Protein AF-A0A2T4MZN4-F1 (afdb_monomer_lite)

Foldseek 3Di:
DVLVLQCVLLCVVPVCLVVDDLVVNLVSLQVSCVVCVVVQQVSQQVVLVVCCVVVVNPPDPVSSQQSSQLSNCSRSDLRQFAWAFPDPQDPVNVCVLVVCLVPVCQVVLVVCVVVVVPPVPSDRRQQRDFQWGKTWTADPNDIFIEIEGALLNVLLVLLVVLLVVLLCVVQPKDWDFDFDQPDDDDDPVPSPPDTDGDTDMDRPPCRVLSVVLVVVSVVLSVVSSSVQSVVLSPDDWAWEWDDDDDGYIYIYTSGSVNCPPQDNSNNVVSNVPGHHDDPVVSVVSSVVVNVVSSVVSVVSRD

pLDDT: mean 71.46, std 18.91, range [29.73, 97.5]

Sequence (302 aa):
MNSLKLTHFLLGHRPDFFSLDAESQNCARLTIASENRSALDSYIEKIVDKEILEKGLEDNQFVRAELYGYYLSLVAGLGEHRILLNDEVDMLTVMNELNLLESYDFREFLFKRDSGQQDANVTKPRPLGIQSVFFSYINKDNYRTAELTSLSHYICKKVRANAVKIINKAIPNKKETLFTHLAADLEADELSMRLARVTSINAGGKEAELSNAKSLTKKYFEQLKEALDDRLHEEAPVYYEIHGGENHTEFVFSNVKSIEGIRFSHLISDISGKKKGHRFVVDALIADETEQFKKFILSKIK

Radius of gyration: 25.18 Å; chains: 1; bounding box: 51×64×76 Å

Structure (mmCIF, N/CA/C/O backbone):
data_AF-A0A2T4MZN4-F1
#
_entry.id   AF-A0A2T4MZN4-F1
#
loop_
_atom_site.group_PDB
_atom_site.id
_atom_site.type_symbol
_atom_site.label_atom_id
_atom_site.label_alt_id
_atom_site.label_comp_id
_atom_site.label_asym_id
_atom_site.label_entity_id
_atom_site.label_seq_id
_atom_site.pdbx_PDB_ins_code
_atom_site.Cartn_x
_atom_site.Cartn_y
_atom_site.Cartn_z
_atom_site.occupancy
_atom_site.B_iso_or_equiv
_atom_site.auth_seq_id
_atom_site.auth_comp_id
_atom_site.auth_asym_id
_atom_site.auth_atom_id
_atom_site.pdbx_PDB_model_num
ATOM 1 N N . MET A 1 1 ? 14.845 18.091 -23.801 1.00 39.19 1 MET A N 1
ATOM 2 C CA . MET A 1 1 ? 16.036 18.484 -23.008 1.00 39.19 1 MET A CA 1
ATOM 3 C C . MET A 1 1 ? 16.485 17.417 -22.006 1.00 39.19 1 MET A C 1
ATOM 5 O O . MET A 1 1 ? 17.680 17.345 -21.760 1.00 39.19 1 MET A O 1
ATOM 9 N N . ASN A 1 2 ? 15.598 16.554 -21.487 1.00 43.78 2 ASN A N 1
ATOM 10 C CA . ASN A 1 2 ? 15.971 15.535 -20.490 1.00 43.78 2 ASN A CA 1
ATOM 11 C C . ASN A 1 2 ? 16.762 14.343 -21.065 1.00 43.78 2 ASN A C 1
ATOM 13 O O . ASN A 1 2 ? 17.633 13.827 -20.379 1.00 43.78 2 ASN A O 1
ATOM 17 N N . SER A 1 3 ? 16.556 13.966 -22.336 1.00 46.66 3 SER A N 1
ATOM 18 C CA . SER A 1 3 ? 17.232 12.813 -22.963 1.00 46.66 3 SER A CA 1
ATOM 19 C C . SER A 1 3 ? 18.755 12.960 -23.102 1.00 46.66 3 SER A C 1
ATOM 21 O O . SER A 1 3 ? 19.463 11.965 -22.997 1.00 46.66 3 SER A O 1
ATOM 23 N N . LEU A 1 4 ? 19.269 14.185 -23.280 1.00 51.09 4 LEU A N 1
ATOM 24 C CA . LEU A 1 4 ? 20.694 14.471 -23.524 1.00 51.09 4 LEU A CA 1
ATOM 25 C C . LEU A 1 4 ? 21.580 14.312 -22.278 1.00 51.09 4 LEU A C 1
ATOM 27 O O . LEU A 1 4 ? 22.765 14.004 -22.400 1.00 51.09 4 LEU A O 1
ATOM 31 N N . LYS A 1 5 ? 21.015 14.518 -21.079 1.00 58.44 5 LYS A N 1
ATOM 32 C CA . LYS A 1 5 ? 21.749 14.423 -19.805 1.00 58.44 5 LYS A CA 1
ATOM 33 C C . LYS A 1 5 ? 22.043 12.966 -19.404 1.00 58.44 5 LYS A C 1
ATOM 35 O O . LYS A 1 5 ? 22.845 12.752 -18.516 1.00 58.44 5 LYS A O 1
ATOM 40 N N . LEU A 1 6 ? 21.436 11.974 -20.061 1.00 60.31 6 LEU A N 1
ATOM 41 C CA . LEU A 1 6 ? 21.523 10.542 -19.714 1.00 60.31 6 LEU A CA 1
ATOM 42 C C . LEU A 1 6 ? 22.352 9.737 -20.715 1.00 60.31 6 LEU A C 1
ATOM 44 O O . LEU A 1 6 ? 22.955 8.719 -20.378 1.00 60.31 6 LEU A O 1
ATOM 48 N N . THR A 1 7 ? 22.398 10.224 -21.958 1.00 65.31 7 THR A N 1
ATOM 49 C CA . THR A 1 7 ? 23.146 9.637 -23.072 1.00 65.31 7 THR A CA 1
ATOM 50 C C . THR A 1 7 ? 24.625 9.471 -22.727 1.00 65.31 7 THR A C 1
ATOM 52 O O . THR A 1 7 ? 25.235 8.493 -23.134 1.00 65.31 7 THR A O 1
ATOM 55 N N . HIS A 1 8 ? 25.192 10.390 -21.939 1.00 71.88 8 HIS A N 1
ATOM 56 C CA . HIS A 1 8 ? 26.615 10.388 -21.597 1.00 71.88 8 HIS A CA 1
ATOM 57 C C . HIS A 1 8 ? 27.029 9.200 -20.728 1.00 71.88 8 HIS A C 1
ATOM 59 O O . HIS A 1 8 ? 28.035 8.561 -21.025 1.00 71.88 8 HIS A O 1
ATOM 65 N N . PHE A 1 9 ? 26.263 8.882 -19.681 1.00 78.31 9 PHE A N 1
ATOM 66 C CA . PHE A 1 9 ? 26.601 7.754 -18.813 1.00 78.31 9 PHE A CA 1
ATOM 67 C C . PHE A 1 9 ? 26.485 6.425 -19.565 1.00 78.31 9 PHE A C 1
ATOM 69 O O . PHE A 1 9 ? 27.386 5.592 -19.492 1.00 78.31 9 PHE A O 1
ATOM 76 N N . LEU A 1 10 ? 25.411 6.261 -20.345 1.00 75.06 10 LEU A N 1
ATOM 77 C CA . LEU A 1 10 ? 25.170 5.049 -21.127 1.00 75.06 10 LEU A CA 1
ATOM 78 C C . LEU A 1 10 ? 26.195 4.860 -22.247 1.00 75.06 10 LEU A C 1
ATOM 80 O O . LEU A 1 10 ? 26.761 3.779 -22.353 1.00 75.06 10 LEU A O 1
ATOM 84 N N . LEU A 1 11 ? 26.502 5.902 -23.025 1.00 79.25 11 LEU A N 1
ATOM 85 C CA . LEU A 1 11 ? 27.540 5.833 -24.062 1.00 79.25 11 LEU A CA 1
ATOM 86 C C . LEU A 1 11 ? 28.941 5.625 -23.481 1.00 79.25 11 LEU A C 1
ATOM 88 O O . LEU A 1 11 ? 29.765 4.979 -24.122 1.00 79.25 11 LEU A O 1
ATOM 92 N N . GLY A 1 12 ? 29.212 6.153 -22.283 1.00 81.81 12 GLY A N 1
ATOM 93 C CA . GLY A 1 12 ? 30.499 5.988 -21.607 1.00 81.81 12 GLY A CA 1
ATOM 94 C C . GLY A 1 12 ? 30.798 4.542 -21.203 1.00 81.81 12 GLY A C 1
ATOM 95 O O . GLY A 1 12 ? 31.961 4.155 -21.182 1.00 81.81 12 GLY A O 1
ATOM 96 N N . HIS A 1 13 ? 29.764 3.742 -20.929 1.00 81.12 13 HIS A N 1
ATOM 97 C CA . HIS A 1 13 ? 29.909 2.336 -20.527 1.00 81.12 13 HIS A CA 1
ATOM 98 C C . HIS A 1 13 ? 29.540 1.353 -21.647 1.00 81.12 13 HIS A C 1
ATOM 100 O O . HIS A 1 13 ? 30.018 0.221 -21.653 1.00 81.12 13 HIS A O 1
ATOM 106 N N . ARG A 1 14 ? 28.707 1.770 -22.609 1.00 81.81 14 ARG A N 1
ATOM 107 C CA . ARG A 1 14 ? 28.307 0.969 -23.769 1.00 81.81 14 ARG A CA 1
ATOM 108 C C . ARG A 1 14 ? 28.098 1.858 -25.006 1.00 81.81 14 ARG A C 1
ATOM 110 O O . ARG A 1 14 ? 27.001 2.363 -25.234 1.00 81.81 14 ARG A O 1
ATOM 117 N N . PRO A 1 15 ? 29.139 2.079 -25.824 1.00 85.25 15 PRO A N 1
ATOM 118 C CA . PRO A 1 15 ? 29.078 3.015 -26.953 1.00 85.25 15 PRO A CA 1
ATOM 119 C C . PRO A 1 15 ? 28.061 2.644 -28.045 1.00 85.25 15 PRO A C 1
ATOM 121 O O . PRO A 1 15 ? 27.521 3.522 -28.714 1.00 85.25 15 PRO A O 1
ATOM 124 N N . ASP A 1 16 ? 27.767 1.354 -28.212 1.00 83.75 16 ASP A N 1
ATOM 125 C CA . ASP A 1 16 ? 26.783 0.812 -29.157 1.00 83.75 16 ASP A CA 1
ATOM 126 C C . ASP A 1 16 ? 25.342 0.864 -28.624 1.00 83.75 16 ASP A C 1
ATOM 128 O O . ASP A 1 16 ? 24.416 0.464 -29.328 1.00 83.75 16 ASP A O 1
ATOM 132 N N . PHE A 1 17 ? 25.124 1.389 -27.413 1.00 80.25 17 PHE A N 1
ATOM 133 C CA . PHE A 1 17 ? 23.850 1.317 -26.699 1.00 80.25 17 PHE A CA 1
ATOM 134 C C . PHE A 1 17 ? 22.631 1.702 -27.552 1.00 80.25 17 PHE A C 1
ATOM 136 O O . PHE A 1 17 ? 21.656 0.961 -27.607 1.00 80.25 17 PHE A O 1
ATOM 143 N N . PHE A 1 18 ? 22.685 2.833 -28.260 1.00 80.50 18 PHE A N 1
ATOM 144 C CA . PHE A 1 18 ? 21.551 3.331 -29.053 1.00 80.50 18 PHE A CA 1
ATOM 145 C C . PHE A 1 18 ? 21.360 2.620 -30.400 1.00 80.50 18 PHE A C 1
ATOM 147 O O . PHE A 1 18 ? 20.387 2.898 -31.096 1.00 80.50 18 PHE A O 1
ATOM 154 N N . SER A 1 19 ? 22.272 1.719 -30.768 1.00 82.62 19 SER A N 1
ATOM 155 C CA . SER A 1 19 ? 22.150 0.860 -31.952 1.00 82.62 19 SER A CA 1
ATOM 156 C C . SER A 1 19 ? 21.512 -0.500 -31.647 1.00 82.62 19 SER A C 1
ATOM 158 O O . SER A 1 19 ? 21.115 -1.206 -32.570 1.00 82.62 19 SER A O 1
ATOM 160 N N . LEU A 1 20 ? 21.390 -0.852 -30.362 1.00 74.94 20 LEU A N 1
ATOM 161 C CA . LEU A 1 20 ? 20.720 -2.062 -29.897 1.00 74.94 20 LEU A CA 1
ATOM 162 C C . LEU A 1 20 ? 19.199 -1.955 -30.077 1.00 74.94 20 LEU A C 1
ATOM 164 O O . LEU 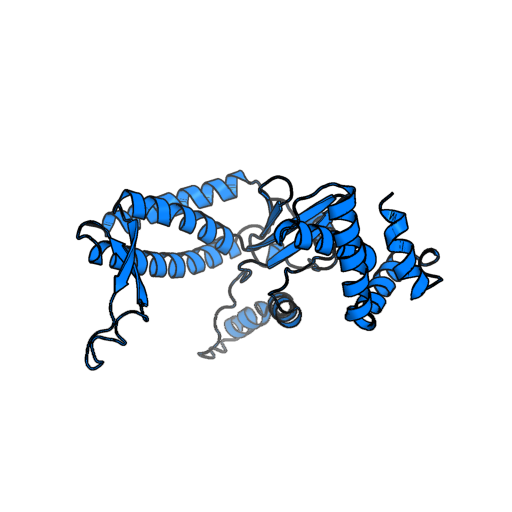A 1 20 ? 18.631 -0.862 -29.993 1.00 74.94 20 LEU A O 1
ATOM 168 N N . ASP A 1 21 ? 18.532 -3.097 -30.246 1.00 73.56 21 ASP A N 1
ATOM 169 C CA . ASP A 1 21 ? 17.075 -3.183 -30.132 1.00 73.56 21 ASP A CA 1
ATOM 170 C C . ASP A 1 21 ? 16.601 -2.864 -28.696 1.00 73.56 21 ASP A C 1
ATOM 172 O O . ASP A 1 21 ? 17.389 -2.820 -27.749 1.00 73.56 21 ASP A O 1
ATOM 176 N N . ALA A 1 22 ? 15.299 -2.630 -28.519 1.00 61.12 22 ALA A N 1
ATOM 177 C CA . ALA A 1 22 ? 14.741 -2.202 -27.236 1.00 61.12 22 ALA A CA 1
ATOM 178 C C . ALA A 1 22 ? 14.950 -3.219 -26.095 1.00 61.12 22 ALA A C 1
ATOM 180 O O . ALA A 1 22 ? 15.165 -2.816 -24.951 1.00 61.12 22 ALA A O 1
ATOM 181 N N . GLU A 1 23 ? 14.908 -4.521 -26.381 1.00 57.66 23 GLU A N 1
ATOM 182 C CA . GLU A 1 23 ? 15.110 -5.577 -25.384 1.00 57.66 23 GLU A CA 1
ATOM 183 C C . GLU A 1 23 ? 16.577 -5.618 -24.937 1.00 57.66 23 GLU A C 1
ATOM 185 O O . GLU A 1 23 ? 16.881 -5.558 -23.742 1.00 57.66 23 GLU A O 1
ATOM 190 N N . SER A 1 24 ? 17.493 -5.584 -25.902 1.00 63.59 24 SER A N 1
ATOM 191 C CA . SER A 1 24 ? 18.938 -5.526 -25.693 1.00 63.59 24 SER A CA 1
ATOM 192 C C . SER A 1 24 ? 19.378 -4.250 -24.966 1.00 63.59 24 SER A C 1
ATOM 194 O O . SER A 1 24 ? 20.240 -4.306 -24.085 1.00 63.59 24 SER A O 1
ATOM 196 N N . GLN A 1 25 ? 18.760 -3.103 -25.268 1.00 65.81 25 GLN A N 1
ATOM 197 C CA . GLN A 1 25 ? 18.954 -1.856 -24.521 1.00 65.81 25 GLN A CA 1
ATOM 198 C C . GLN A 1 25 ? 18.565 -2.019 -23.051 1.00 65.81 25 GLN A C 1
ATOM 200 O O . GLN A 1 25 ? 19.294 -1.582 -22.163 1.00 65.81 25 GLN A O 1
ATOM 205 N N . ASN A 1 26 ? 17.443 -2.672 -22.764 1.00 59.16 26 ASN A N 1
ATOM 206 C CA . ASN A 1 26 ? 16.993 -2.864 -21.388 1.00 59.16 26 ASN A CA 1
ATOM 207 C C . ASN A 1 26 ? 17.932 -3.779 -20.600 1.00 59.16 26 ASN A C 1
ATOM 209 O O . ASN A 1 26 ? 18.333 -3.427 -19.492 1.00 59.16 26 ASN A O 1
ATOM 213 N N . CYS A 1 27 ? 18.347 -4.902 -21.189 1.00 59.72 27 CYS A N 1
ATOM 214 C CA . CYS A 1 27 ? 19.343 -5.790 -20.591 1.00 59.72 27 CYS A CA 1
ATOM 215 C C . CYS A 1 27 ? 20.664 -5.057 -20.319 1.00 59.72 27 CYS A C 1
ATOM 217 O O . CYS A 1 27 ? 21.217 -5.152 -19.226 1.00 59.72 27 CYS A O 1
ATOM 219 N N . ALA A 1 28 ? 21.135 -4.261 -21.281 1.00 65.50 28 ALA A N 1
ATOM 220 C CA . ALA A 1 28 ? 22.361 -3.490 -21.145 1.00 65.50 28 ALA A CA 1
ATOM 221 C C . ALA A 1 28 ? 22.321 -2.487 -19.986 1.00 65.50 28 ALA A C 1
ATOM 223 O O . ALA A 1 28 ? 23.278 -2.407 -19.218 1.00 65.50 28 ALA A O 1
ATOM 224 N N . ARG A 1 29 ? 21.229 -1.726 -19.841 1.00 66.50 29 ARG A N 1
ATOM 225 C CA . ARG A 1 29 ? 21.116 -0.729 -18.767 1.00 66.50 29 ARG A CA 1
ATOM 226 C C . ARG A 1 29 ? 21.125 -1.373 -17.374 1.00 66.50 29 ARG A C 1
ATOM 228 O O . ARG A 1 29 ? 21.735 -0.811 -16.468 1.00 66.50 29 ARG A O 1
ATOM 235 N N . LEU A 1 30 ? 20.533 -2.563 -17.222 1.00 57.78 30 LEU A N 1
ATOM 236 C CA . LEU A 1 30 ? 20.539 -3.320 -15.963 1.00 57.78 30 LEU A CA 1
ATOM 237 C C . LEU A 1 30 ? 21.951 -3.735 -15.555 1.00 57.78 30 LEU A C 1
ATOM 239 O O . LEU A 1 30 ? 22.362 -3.473 -14.428 1.00 57.78 30 LEU A O 1
ATOM 243 N N . THR A 1 31 ? 22.695 -4.334 -16.485 1.00 62.53 31 THR A N 1
ATOM 244 C CA . THR A 1 31 ? 24.076 -4.767 -16.252 1.00 62.53 31 THR A CA 1
ATOM 24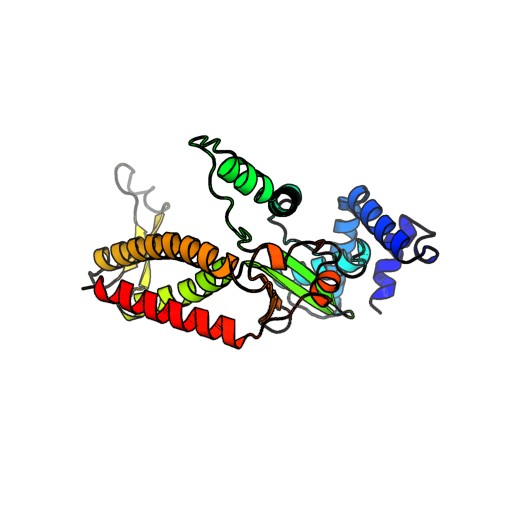5 C C . THR A 1 31 ? 24.978 -3.579 -15.923 1.00 62.53 31 THR A C 1
ATOM 247 O O . THR A 1 31 ? 25.695 -3.600 -14.924 1.00 62.53 31 THR A O 1
ATOM 250 N N . ILE A 1 32 ? 24.877 -2.492 -16.699 1.00 68.88 32 ILE A N 1
ATOM 251 C CA . ILE A 1 32 ? 25.658 -1.272 -16.466 1.00 68.88 32 ILE A CA 1
ATOM 252 C C . ILE A 1 32 ? 25.354 -0.695 -15.077 1.00 68.88 32 ILE A C 1
ATOM 254 O O . ILE A 1 32 ? 26.282 -0.336 -14.355 1.00 68.88 32 ILE A O 1
ATOM 258 N N . ALA A 1 33 ? 24.079 -0.624 -14.680 1.00 64.12 33 ALA A N 1
ATOM 259 C CA . ALA A 1 33 ? 23.684 -0.078 -13.385 1.00 64.12 33 ALA A CA 1
ATOM 260 C C . ALA A 1 33 ? 24.155 -0.932 -12.200 1.00 64.12 33 ALA A C 1
ATOM 262 O O . ALA A 1 33 ? 24.567 -0.369 -11.186 1.00 64.12 33 ALA A O 1
ATOM 263 N N . SER A 1 34 ? 24.116 -2.265 -12.312 1.00 60.22 34 SER A N 1
ATOM 264 C CA . SER A 1 34 ? 24.593 -3.156 -11.248 1.00 60.22 34 SER A CA 1
ATOM 265 C C . SER A 1 34 ? 26.112 -3.131 -11.107 1.00 60.22 34 SER A C 1
ATOM 267 O O . SER A 1 34 ? 26.623 -3.060 -9.993 1.00 60.22 34 SER A O 1
ATOM 269 N N . GLU A 1 35 ? 26.840 -3.157 -12.224 1.00 70.00 35 GLU A N 1
ATOM 270 C CA . GLU A 1 35 ? 28.307 -3.220 -12.220 1.00 70.00 35 GLU A CA 1
ATOM 271 C C . GLU A 1 35 ? 28.949 -1.876 -11.854 1.00 70.00 35 GLU A C 1
ATOM 273 O O . GLU A 1 35 ? 30.055 -1.843 -11.322 1.00 70.00 35 GLU A O 1
ATOM 278 N N . ASN A 1 36 ? 28.245 -0.764 -12.090 1.00 75.00 36 ASN A N 1
ATOM 279 C CA . ASN A 1 36 ? 28.779 0.590 -11.924 1.00 75.00 36 ASN A CA 1
ATOM 280 C C . ASN A 1 36 ? 27.984 1.415 -10.903 1.00 75.00 36 ASN A C 1
ATOM 282 O O . ASN A 1 36 ? 27.929 2.640 -11.013 1.00 75.00 36 ASN A O 1
ATOM 286 N N . ARG A 1 37 ? 27.364 0.764 -9.907 1.00 73.56 37 ARG A N 1
ATOM 287 C CA . ARG A 1 37 ? 26.405 1.400 -8.987 1.00 73.56 37 ARG A CA 1
ATOM 288 C C . ARG A 1 37 ? 26.932 2.681 -8.337 1.00 73.56 37 ARG A C 1
ATOM 290 O O . ARG A 1 37 ? 26.283 3.713 -8.423 1.00 73.56 37 ARG A O 1
ATOM 297 N N . SER A 1 38 ? 28.138 2.652 -7.772 1.00 75.31 38 SER A N 1
ATOM 298 C CA . SER A 1 38 ? 28.732 3.835 -7.130 1.00 75.31 38 SER A CA 1
ATOM 299 C C . SER A 1 38 ? 28.964 4.995 -8.112 1.00 75.31 38 SER A C 1
ATOM 301 O O . SER A 1 38 ? 28.693 6.150 -7.783 1.00 75.31 38 SER A O 1
ATOM 303 N N . ALA A 1 39 ? 29.414 4.697 -9.336 1.00 80.75 39 ALA A N 1
ATOM 304 C CA . ALA A 1 39 ? 29.623 5.709 -10.370 1.00 80.75 39 ALA A CA 1
ATOM 305 C C . ALA A 1 39 ? 28.294 6.283 -10.885 1.00 80.75 39 ALA A C 1
ATOM 307 O O . ALA A 1 39 ? 28.208 7.479 -11.164 1.00 80.75 39 ALA A O 1
ATOM 308 N N . LEU A 1 40 ? 27.264 5.439 -10.986 1.00 77.88 40 LEU A N 1
ATOM 309 C CA . LEU A 1 40 ? 25.906 5.829 -11.344 1.00 77.88 40 LEU A CA 1
ATOM 310 C C . LEU A 1 40 ? 25.290 6.751 -10.288 1.00 77.88 40 LEU A C 1
ATOM 312 O O . LEU A 1 40 ? 24.795 7.820 -10.637 1.00 77.88 40 LEU A O 1
ATOM 316 N N . ASP A 1 41 ? 25.378 6.375 -9.015 1.00 78.62 41 ASP A N 1
ATOM 317 C CA . ASP A 1 41 ? 24.824 7.143 -7.898 1.00 78.62 41 ASP A CA 1
ATOM 318 C C . ASP A 1 41 ? 25.476 8.538 -7.838 1.00 78.62 41 ASP A C 1
ATOM 320 O O . ASP A 1 41 ? 24.787 9.556 -7.902 1.00 78.62 41 ASP A O 1
ATOM 324 N N . SER A 1 42 ? 26.814 8.608 -7.900 1.00 84.06 42 SER A N 1
ATOM 325 C CA . SER A 1 42 ? 27.553 9.883 -7.979 1.00 84.06 42 SER A CA 1
ATOM 326 C C . SER A 1 42 ? 27.225 10.718 -9.224 1.00 84.06 42 SER A C 1
ATOM 328 O O . SER A 1 42 ? 27.328 11.947 -9.205 1.00 84.06 42 SER A O 1
ATOM 330 N N . TYR A 1 43 ? 26.893 10.076 -10.346 1.00 86.00 43 TYR A N 1
ATOM 331 C CA . TYR A 1 43 ? 26.490 10.777 -11.563 1.00 86.00 43 TYR A CA 1
ATOM 332 C C . TYR A 1 43 ? 25.100 11.398 -11.411 1.00 86.00 43 TYR A C 1
ATOM 334 O O . TYR A 1 43 ? 24.903 12.556 -11.783 1.00 86.00 43 TYR A O 1
ATOM 342 N N . ILE A 1 44 ? 24.158 10.652 -10.835 1.00 82.62 44 ILE A N 1
ATOM 343 C CA . ILE A 1 44 ? 22.788 11.105 -10.595 1.00 82.62 44 ILE A CA 1
ATOM 344 C C . ILE A 1 44 ? 22.765 12.241 -9.577 1.00 82.62 44 ILE A C 1
ATOM 346 O O . ILE A 1 44 ? 22.130 13.255 -9.849 1.00 82.62 44 ILE A O 1
ATOM 350 N N . GLU A 1 45 ? 23.492 12.128 -8.462 1.00 85.31 45 GLU A N 1
ATOM 351 C CA . GLU A 1 45 ? 23.568 13.187 -7.444 1.00 85.31 45 GLU A CA 1
ATOM 352 C C . GLU A 1 45 ? 23.983 14.533 -8.051 1.00 85.31 45 GLU A C 1
ATOM 354 O O . GLU A 1 45 ? 23.321 15.545 -7.833 1.00 85.31 45 GLU A O 1
ATOM 359 N N . LYS A 1 46 ? 24.995 14.538 -8.929 1.00 89.25 46 LYS A N 1
ATOM 360 C CA . LYS A 1 46 ? 25.425 15.754 -9.640 1.00 89.25 46 LYS A CA 1
ATOM 361 C C . LYS A 1 46 ? 24.332 16.348 -10.525 1.00 89.25 46 LYS A C 1
ATOM 363 O O . LYS A 1 46 ? 24.275 17.566 -10.702 1.00 89.25 46 LYS A O 1
ATOM 368 N N . ILE A 1 47 ? 23.499 15.507 -11.137 1.00 86.75 47 ILE A N 1
ATOM 369 C CA . ILE A 1 47 ? 22.376 15.972 -11.955 1.00 86.75 47 ILE A CA 1
ATOM 370 C C . ILE A 1 47 ? 21.268 16.536 -11.061 1.00 86.75 47 ILE A C 1
ATOM 372 O O . ILE A 1 47 ? 20.736 17.597 -11.387 1.00 86.75 47 ILE A O 1
ATOM 376 N N . VAL A 1 48 ? 20.956 15.867 -9.947 1.00 85.50 48 VAL A N 1
ATOM 377 C CA . VAL A 1 48 ? 19.967 16.315 -8.955 1.00 85.50 48 VAL A CA 1
ATOM 378 C C . VAL A 1 48 ? 20.356 17.681 -8.395 1.00 85.50 48 VAL A C 1
ATOM 380 O O . VAL A 1 48 ? 19.559 18.613 -8.482 1.00 85.50 48 VAL A O 1
ATOM 383 N N . ASP A 1 49 ? 21.595 17.836 -7.920 1.00 88.69 49 ASP A N 1
ATOM 384 C CA . ASP A 1 49 ? 22.119 19.103 -7.395 1.00 88.69 49 ASP A CA 1
ATOM 385 C C . ASP A 1 49 ? 21.983 20.230 -8.426 1.00 88.69 49 ASP A C 1
ATOM 387 O O . ASP A 1 49 ? 21.515 21.334 -8.130 1.00 88.69 49 ASP A O 1
ATOM 391 N N . LYS A 1 50 ? 22.353 19.935 -9.677 1.00 88.44 50 LYS A N 1
ATOM 392 C CA . LYS A 1 50 ? 22.254 20.888 -10.779 1.00 88.44 50 LYS A CA 1
ATOM 393 C C . LYS A 1 50 ? 20.806 21.270 -11.076 1.00 88.44 50 LYS A C 1
ATOM 395 O O . LYS A 1 50 ? 20.542 22.433 -11.356 1.00 88.44 50 LYS A O 1
ATOM 400 N N . GLU A 1 51 ? 19.872 20.327 -11.040 1.00 87.06 51 GLU A N 1
ATOM 401 C CA . GLU A 1 51 ? 18.471 20.612 -11.336 1.00 87.06 51 GLU A CA 1
ATOM 402 C C . GLU A 1 51 ? 17.775 21.394 -10.225 1.00 87.06 51 GLU A C 1
ATOM 404 O O . GLU A 1 51 ? 17.011 22.308 -10.534 1.00 87.06 51 GLU A O 1
ATOM 409 N N . ILE A 1 52 ? 18.073 21.094 -8.958 1.00 88.00 52 ILE A N 1
ATOM 410 C CA . ILE A 1 52 ? 17.595 21.883 -7.816 1.00 88.00 52 ILE A CA 1
ATOM 411 C C . ILE A 1 52 ? 18.029 23.343 -7.982 1.00 88.00 52 ILE A C 1
ATOM 413 O O . ILE A 1 52 ? 17.195 24.246 -7.889 1.00 88.00 52 ILE A O 1
ATOM 417 N N . LEU A 1 53 ? 19.302 23.567 -8.322 1.00 89.88 53 LEU A N 1
ATOM 418 C CA . LEU A 1 53 ? 19.851 24.901 -8.555 1.00 89.88 53 LEU A CA 1
ATOM 419 C C . LEU A 1 53 ? 19.228 25.591 -9.783 1.00 89.88 53 LEU A C 1
ATOM 421 O O . LEU A 1 53 ? 18.815 26.744 -9.695 1.00 89.88 53 LEU A O 1
ATOM 425 N N . GLU A 1 54 ? 19.144 24.900 -10.926 1.00 89.94 54 GLU A N 1
ATOM 426 C CA . GLU A 1 54 ? 18.622 25.452 -12.190 1.00 89.94 54 GLU A CA 1
ATOM 427 C C . GLU A 1 54 ? 17.134 25.821 -12.102 1.00 89.94 54 GLU A C 1
ATOM 429 O O . GLU A 1 54 ? 16.702 26.788 -12.730 1.00 89.94 54 GLU A O 1
ATOM 434 N N . LYS A 1 55 ? 16.344 25.050 -11.346 1.00 87.56 55 LYS A N 1
ATOM 435 C CA . LYS A 1 55 ? 14.893 25.242 -11.215 1.00 87.56 55 LYS A CA 1
ATOM 436 C C . LYS A 1 55 ? 14.480 26.008 -9.958 1.00 87.56 55 LYS A C 1
ATOM 438 O O . LYS A 1 55 ? 13.294 26.288 -9.806 1.00 87.56 55 LYS A O 1
ATOM 443 N N . GLY A 1 56 ? 15.424 26.342 -9.076 1.00 87.06 56 GLY A N 1
ATOM 444 C CA . GLY A 1 56 ? 15.131 26.996 -7.799 1.00 87.06 56 GLY A CA 1
ATOM 445 C C . GLY A 1 56 ? 14.208 26.161 -6.908 1.00 87.06 56 GLY A C 1
ATOM 446 O O . GLY A 1 56 ? 13.308 26.711 -6.276 1.00 87.06 56 GLY A O 1
ATOM 447 N N . LEU A 1 57 ? 14.381 24.836 -6.913 1.00 85.62 57 LEU A N 1
ATOM 448 C CA . LEU A 1 57 ? 13.589 23.930 -6.079 1.00 85.62 57 LEU A CA 1
ATOM 449 C C . LEU A 1 57 ? 14.066 23.990 -4.625 1.00 85.62 57 LEU A C 1
ATOM 451 O O . LEU A 1 57 ? 15.214 24.328 -4.343 1.00 85.62 57 LEU A O 1
ATOM 455 N N . GLU A 1 58 ? 13.183 23.637 -3.694 1.00 83.56 58 GLU A N 1
ATOM 456 C CA . GLU A 1 58 ? 13.555 23.502 -2.288 1.00 83.56 58 GLU A CA 1
ATOM 457 C C . GLU A 1 58 ? 14.487 22.295 -2.112 1.00 83.56 58 GLU A C 1
ATOM 459 O O . GLU A 1 58 ? 14.111 21.163 -2.423 1.00 83.56 58 GLU A O 1
ATOM 464 N N . ASP A 1 59 ? 15.705 22.534 -1.615 1.00 86.75 59 ASP A N 1
ATOM 465 C CA . ASP A 1 59 ? 16.678 21.471 -1.354 1.00 86.75 59 ASP A CA 1
ATOM 466 C C . ASP A 1 59 ? 16.318 20.721 -0.066 1.00 86.75 59 ASP A C 1
ATOM 468 O O . ASP A 1 59 ? 16.817 21.007 1.025 1.00 86.75 59 ASP A O 1
ATOM 472 N N . ASN A 1 60 ? 15.383 19.781 -0.191 1.00 77.00 60 ASN A N 1
ATOM 473 C CA . ASN A 1 60 ? 14.960 18.906 0.890 1.00 77.00 60 ASN A CA 1
ATOM 474 C C . ASN A 1 60 ? 15.035 17.428 0.476 1.00 77.00 60 ASN A C 1
ATOM 476 O O . ASN A 1 60 ? 15.103 17.077 -0.705 1.00 77.00 60 ASN A O 1
ATOM 480 N N . GLN A 1 61 ? 15.002 16.544 1.475 1.00 60.97 61 GLN A N 1
ATOM 481 C CA . GLN A 1 61 ? 15.150 15.100 1.280 1.00 60.97 61 GLN A CA 1
ATOM 482 C C . GLN A 1 61 ? 14.091 14.506 0.333 1.00 60.97 61 GLN A C 1
ATOM 484 O O . GLN A 1 61 ? 14.402 13.581 -0.413 1.00 60.97 61 GLN A O 1
ATOM 489 N N . PHE A 1 62 ? 12.865 15.037 0.326 1.00 60.47 62 PHE A N 1
ATOM 490 C CA . PHE A 1 62 ? 11.787 14.538 -0.532 1.00 60.47 62 PHE A CA 1
ATOM 491 C C . PHE A 1 62 ? 12.017 14.906 -1.999 1.00 60.47 62 PHE A C 1
ATOM 493 O O . PHE A 1 62 ? 11.962 14.031 -2.860 1.00 60.47 62 PHE A O 1
ATOM 500 N N . VAL A 1 63 ? 12.336 16.174 -2.274 1.00 67.06 63 VAL A N 1
ATOM 501 C CA . VAL A 1 63 ? 12.633 16.667 -3.630 1.00 67.06 63 VAL A CA 1
ATOM 502 C C . VAL A 1 63 ? 13.856 15.953 -4.201 1.00 67.06 63 VAL A C 1
ATOM 504 O O . VAL A 1 63 ? 13.834 15.497 -5.344 1.00 67.06 63 VAL A O 1
ATOM 507 N N . ARG A 1 64 ? 14.907 15.787 -3.390 1.00 74.12 64 ARG A N 1
ATOM 508 C CA . ARG A 1 64 ? 16.099 15.025 -3.778 1.00 74.12 64 ARG A CA 1
ATOM 509 C C . ARG A 1 64 ? 15.767 13.580 -4.125 1.00 74.12 64 ARG A C 1
ATOM 511 O O . ARG A 1 64 ? 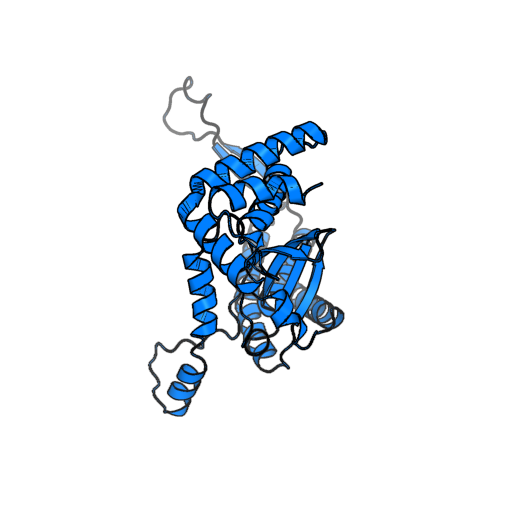16.190 13.121 -5.179 1.00 74.12 64 ARG A O 1
ATOM 518 N N . ALA A 1 65 ? 15.009 12.880 -3.281 1.00 61.75 65 ALA A N 1
ATOM 519 C CA . ALA A 1 65 ? 14.634 11.487 -3.523 1.00 61.75 65 ALA A CA 1
ATOM 520 C C . ALA A 1 65 ? 13.784 11.328 -4.797 1.00 61.75 65 ALA A C 1
ATOM 522 O O . ALA A 1 65 ? 13.989 10.386 -5.561 1.00 61.75 65 ALA A O 1
ATOM 523 N N . GLU A 1 66 ? 12.871 12.264 -5.067 1.00 65.94 66 GLU A N 1
ATOM 524 C CA . GLU A 1 66 ? 12.051 12.259 -6.283 1.00 65.94 66 GLU A CA 1
ATOM 525 C C . GLU A 1 66 ? 12.900 12.444 -7.549 1.00 65.94 66 GLU A C 1
ATOM 527 O O . GLU A 1 66 ? 12.806 11.645 -8.484 1.00 65.94 66 GLU A O 1
ATOM 532 N N . LEU A 1 67 ? 13.778 13.452 -7.565 1.00 71.50 67 LEU A N 1
ATOM 533 C CA . LEU A 1 67 ? 14.681 13.697 -8.692 1.00 71.50 67 LEU A CA 1
ATOM 534 C C . LEU A 1 67 ? 15.684 12.553 -8.873 1.00 71.50 67 LEU A C 1
ATOM 536 O O . LEU A 1 67 ? 15.946 12.133 -10.000 1.00 71.50 67 LEU A O 1
ATOM 540 N N . TYR A 1 68 ? 16.215 12.019 -7.773 1.00 74.31 68 TYR A N 1
ATOM 541 C CA . TYR A 1 68 ? 17.119 10.877 -7.790 1.00 74.31 68 TYR A CA 1
ATOM 542 C C . TYR A 1 68 ? 16.444 9.652 -8.407 1.00 74.31 68 TYR A C 1
ATOM 544 O O . TYR A 1 68 ? 16.971 9.070 -9.355 1.00 74.31 68 TYR A O 1
ATOM 552 N N . GLY A 1 69 ? 15.242 9.307 -7.933 1.00 67.00 69 GLY A N 1
ATOM 553 C CA . GLY A 1 69 ? 14.439 8.218 -8.481 1.00 67.00 69 GLY A CA 1
ATOM 554 C C . GLY A 1 69 ? 14.147 8.413 -9.969 1.00 67.00 69 GLY A C 1
ATOM 555 O O . GLY A 1 69 ? 14.310 7.481 -10.759 1.00 67.00 69 GLY A O 1
ATOM 556 N N . TYR A 1 70 ? 13.807 9.637 -10.381 1.00 69.25 70 TYR A N 1
ATOM 557 C CA . TYR A 1 70 ? 13.603 9.987 -11.785 1.00 69.25 70 TYR A CA 1
ATOM 558 C C . TYR A 1 70 ? 14.865 9.783 -12.644 1.00 69.25 70 TYR A C 1
ATOM 560 O O . TYR A 1 70 ? 14.813 9.102 -13.666 1.00 69.25 70 TYR A O 1
ATOM 568 N N . TYR A 1 71 ? 16.035 10.280 -12.252 1.00 73.75 71 TYR A N 1
ATOM 569 C CA . TYR A 1 71 ? 17.242 10.085 -13.065 1.00 73.75 71 TYR A CA 1
ATOM 570 C C . TYR A 1 71 ? 17.773 8.659 -13.038 1.00 73.75 71 TYR A C 1
ATOM 572 O O . TYR A 1 71 ? 18.182 8.144 -14.083 1.00 73.75 71 TYR A O 1
ATOM 580 N N . LEU A 1 72 ? 17.703 7.995 -11.884 1.00 72.88 72 LEU A N 1
ATOM 581 C CA . LEU A 1 72 ? 18.043 6.583 -11.760 1.00 72.88 72 LEU A CA 1
ATOM 582 C C . LEU A 1 72 ? 17.209 5.742 -12.723 1.00 72.88 72 LEU A C 1
ATOM 584 O O . LEU A 1 72 ? 17.756 4.908 -13.448 1.00 72.88 72 LEU A O 1
ATOM 588 N N . SER A 1 73 ? 15.904 6.017 -12.788 1.00 61.72 73 SER A N 1
ATOM 589 C CA . SER A 1 73 ? 15.003 5.314 -13.694 1.00 61.72 73 SER A CA 1
ATOM 590 C C . SER A 1 73 ? 15.374 5.459 -15.173 1.00 61.72 73 SER A C 1
ATOM 592 O O . SER A 1 73 ? 15.258 4.521 -15.968 1.00 61.72 73 SER A O 1
ATOM 594 N N . LEU A 1 74 ? 15.890 6.618 -15.555 1.00 65.62 74 LEU A N 1
ATOM 595 C CA . LEU A 1 74 ? 16.247 6.893 -16.937 1.00 65.62 74 LEU A CA 1
ATOM 596 C C . LEU A 1 74 ? 17.582 6.252 -17.361 1.00 65.62 74 LEU A C 1
ATOM 598 O O . LEU A 1 74 ? 17.731 5.896 -18.531 1.00 65.62 74 LEU A O 1
ATOM 602 N N . VAL A 1 75 ? 18.544 6.087 -16.441 1.00 65.19 75 VAL A N 1
ATOM 603 C CA . VAL A 1 75 ? 19.862 5.492 -16.745 1.00 65.19 75 VAL A CA 1
ATOM 604 C C . VAL A 1 75 ? 19.858 3.978 -16.602 1.00 65.19 75 VAL A C 1
ATOM 606 O O . VAL A 1 75 ? 20.279 3.278 -17.516 1.00 65.19 75 VAL A O 1
ATOM 609 N N . ALA A 1 76 ? 19.359 3.455 -15.484 1.00 60.12 76 ALA A N 1
ATOM 610 C CA . ALA A 1 76 ? 19.345 2.015 -15.232 1.00 60.12 76 ALA A CA 1
ATOM 611 C C . ALA A 1 76 ? 18.351 1.265 -16.127 1.00 60.12 76 ALA A C 1
ATOM 613 O O . ALA A 1 76 ? 18.316 0.037 -16.128 1.00 60.12 76 ALA A O 1
ATOM 614 N N . GLY A 1 77 ? 17.589 1.997 -16.943 1.00 48.38 77 GLY A N 1
ATOM 615 C CA . GLY A 1 77 ? 16.704 1.400 -17.913 1.00 48.38 77 GLY A CA 1
ATOM 616 C C . GLY A 1 77 ? 15.513 0.803 -17.256 1.00 48.38 77 GLY A C 1
ATOM 617 O O . GLY A 1 77 ? 15.408 -0.413 -17.122 1.00 48.38 77 GLY A O 1
ATOM 618 N N . LEU A 1 78 ? 14.556 1.662 -16.951 1.00 48.84 78 LEU A N 1
ATOM 619 C CA . LEU A 1 78 ? 13.192 1.195 -16.849 1.00 48.84 78 LEU A CA 1
ATOM 620 C C . LEU A 1 78 ? 12.675 0.914 -18.265 1.00 48.84 78 LEU A C 1
ATOM 622 O O . LEU A 1 78 ? 11.919 1.689 -18.838 1.00 48.84 78 LEU A O 1
ATOM 626 N N . GLY A 1 79 ? 13.145 -0.180 -18.863 1.00 35.12 79 GLY A N 1
ATOM 627 C CA . GLY A 1 79 ? 12.476 -0.781 -20.006 1.00 35.12 79 GLY A CA 1
ATOM 628 C C . GLY A 1 79 ? 11.027 -1.034 -19.657 1.00 35.12 79 GLY A C 1
ATOM 629 O O . GLY A 1 79 ? 10.797 -1.601 -18.597 1.00 35.12 79 GLY A O 1
ATOM 630 N N . GLU A 1 80 ? 10.113 -0.569 -20.507 1.00 35.00 80 GLU A N 1
ATOM 631 C CA . GLU A 1 80 ? 8.667 -0.420 -20.302 1.00 35.00 80 GLU A CA 1
ATOM 632 C C . GLU A 1 80 ? 8.199 -0.236 -18.848 1.00 35.00 80 GLU A C 1
ATOM 634 O O . GLU A 1 80 ? 7.723 0.850 -18.557 1.00 35.00 80 GLU A O 1
ATOM 639 N N . HIS A 1 81 ? 8.330 -1.174 -17.904 1.00 42.47 81 HIS A N 1
ATOM 640 C CA . HIS A 1 81 ? 7.765 -1.035 -16.559 1.00 42.47 81 HIS A CA 1
ATOM 641 C C . HIS A 1 81 ? 8.535 -1.752 -15.435 1.00 42.47 81 HIS A C 1
ATOM 643 O O . HIS A 1 81 ? 7.987 -2.644 -14.788 1.00 42.47 81 HIS A O 1
ATOM 649 N N . ARG A 1 82 ? 9.772 -1.333 -15.133 1.00 41.53 82 ARG A N 1
ATOM 650 C CA . ARG A 1 82 ? 10.445 -1.723 -13.877 1.00 41.53 82 ARG A CA 1
ATOM 651 C C . ARG A 1 82 ? 10.196 -0.714 -12.763 1.00 41.53 82 ARG A C 1
ATOM 653 O O . ARG A 1 82 ? 10.031 0.477 -12.983 1.00 41.53 82 ARG A O 1
ATOM 660 N N . ILE A 1 83 ? 10.154 -1.258 -11.565 1.00 40.22 83 ILE A N 1
ATOM 661 C CA . ILE A 1 83 ? 9.708 -0.649 -10.329 1.00 40.22 83 ILE A CA 1
ATOM 662 C C . ILE A 1 83 ? 10.936 -0.329 -9.477 1.00 40.22 83 ILE A C 1
ATOM 664 O O . ILE A 1 83 ? 11.738 -1.223 -9.216 1.00 40.22 83 ILE A O 1
ATOM 668 N N . LEU A 1 84 ? 11.059 0.910 -8.999 1.00 36.25 84 LEU A N 1
ATOM 669 C CA . LEU A 1 84 ? 12.048 1.287 -7.986 1.00 36.25 84 LEU A CA 1
ATOM 670 C C . LEU A 1 84 ? 11.457 1.121 -6.593 1.00 36.25 84 LEU A C 1
ATOM 672 O O . LEU A 1 84 ? 10.643 1.943 -6.205 1.00 36.25 84 LEU A O 1
ATOM 676 N N . LEU A 1 85 ? 11.854 0.092 -5.851 1.00 35.25 85 LEU A N 1
ATOM 677 C CA . LEU A 1 85 ? 11.494 -0.050 -4.440 1.00 35.25 85 LEU A CA 1
ATOM 678 C C . LEU A 1 85 ? 12.232 1.023 -3.630 1.00 35.25 85 LEU A C 1
ATOM 680 O O . LEU A 1 85 ? 13.445 1.146 -3.772 1.00 35.25 85 LEU A O 1
ATOM 684 N N . ASN A 1 86 ? 11.516 1.819 -2.831 1.00 33.59 86 ASN A N 1
ATOM 685 C CA . ASN A 1 86 ? 12.148 2.842 -1.988 1.00 33.59 86 ASN A CA 1
ATOM 686 C C . ASN A 1 86 ? 13.144 2.214 -0.987 1.00 33.59 86 ASN A C 1
ATOM 688 O O . ASN A 1 86 ? 12.922 1.102 -0.503 1.00 33.59 86 ASN A O 1
ATOM 692 N N . ASP A 1 87 ? 14.191 2.984 -0.671 1.00 29.73 87 ASP A N 1
ATOM 693 C CA . ASP A 1 87 ? 15.489 2.658 -0.038 1.00 29.73 87 ASP A CA 1
ATOM 694 C C . ASP A 1 87 ? 15.506 1.987 1.362 1.00 29.73 87 ASP A C 1
ATOM 696 O O . ASP A 1 87 ? 16.501 2.065 2.076 1.00 29.73 87 ASP A O 1
ATOM 700 N N . GLU A 1 88 ? 14.467 1.264 1.774 1.00 31.61 88 GLU A N 1
ATOM 701 C CA . GLU A 1 88 ? 14.510 0.433 2.994 1.00 31.61 88 GLU A CA 1
ATOM 702 C C . GLU A 1 88 ? 14.095 -1.023 2.774 1.00 31.61 88 GLU A C 1
ATOM 704 O O . GLU A 1 88 ? 14.215 -1.837 3.691 1.00 31.61 88 GLU A O 1
ATOM 709 N N . VAL A 1 89 ? 13.635 -1.387 1.573 1.00 35.31 89 VAL A N 1
ATOM 710 C CA . VAL A 1 89 ? 13.268 -2.776 1.287 1.00 35.31 89 VAL A CA 1
ATOM 711 C C . VAL A 1 89 ? 14.348 -3.409 0.427 1.00 35.31 89 VAL A C 1
ATOM 713 O O . VAL A 1 89 ? 14.423 -3.192 -0.780 1.00 35.31 89 VAL A O 1
ATOM 716 N N . ASP A 1 90 ? 15.209 -4.178 1.090 1.00 36.94 90 ASP A N 1
ATOM 717 C CA . ASP A 1 90 ? 16.227 -5.014 0.466 1.00 36.94 90 ASP A CA 1
ATOM 718 C C . ASP A 1 90 ? 15.630 -5.773 -0.735 1.00 36.94 90 ASP A C 1
ATOM 720 O O . ASP A 1 90 ? 14.605 -6.450 -0.614 1.00 36.94 90 ASP A O 1
ATOM 724 N N . MET A 1 91 ? 16.266 -5.650 -1.905 1.00 36.94 91 MET A N 1
ATOM 725 C CA . MET A 1 91 ? 15.830 -6.330 -3.126 1.00 36.94 91 MET A CA 1
ATOM 726 C C . MET A 1 91 ? 15.742 -7.843 -2.921 1.00 36.94 91 MET A C 1
ATOM 728 O O . MET A 1 91 ? 14.856 -8.462 -3.499 1.00 36.94 91 MET A O 1
ATOM 732 N N . LEU A 1 92 ? 16.592 -8.434 -2.074 1.00 32.75 92 LEU A N 1
ATOM 733 C CA . LEU A 1 92 ? 16.495 -9.844 -1.691 1.00 32.75 92 LEU A CA 1
ATOM 734 C C . LEU A 1 92 ? 15.233 -10.124 -0.876 1.00 32.75 92 LEU A C 1
ATOM 736 O O . LEU A 1 92 ? 14.604 -11.152 -1.081 1.00 32.75 92 LEU A O 1
ATOM 740 N N . THR A 1 93 ? 14.817 -9.211 -0.002 1.00 36.41 93 THR A N 1
ATOM 741 C CA . THR A 1 93 ? 13.574 -9.327 0.771 1.00 36.41 93 THR A CA 1
ATOM 742 C C . THR A 1 93 ? 12.347 -9.186 -0.123 1.00 36.41 93 THR A C 1
ATOM 744 O O . THR A 1 93 ? 11.462 -10.028 -0.039 1.00 36.41 93 THR A O 1
ATOM 747 N N . VAL A 1 94 ? 12.305 -8.217 -1.046 1.00 40.94 94 VAL A N 1
ATOM 748 C CA . VAL A 1 94 ? 11.181 -8.109 -1.995 1.00 40.94 94 VAL A CA 1
ATOM 749 C C . VAL A 1 94 ? 11.176 -9.256 -2.987 1.00 40.94 94 VAL A C 1
ATOM 751 O O . VAL A 1 94 ? 10.127 -9.837 -3.230 1.00 40.94 94 VAL A O 1
ATOM 754 N N . MET A 1 95 ? 12.329 -9.644 -3.529 1.00 36.81 95 MET A N 1
ATOM 755 C CA . MET A 1 95 ? 12.414 -10.838 -4.360 1.00 36.81 95 MET A CA 1
ATOM 756 C C . MET A 1 95 ? 12.061 -12.091 -3.572 1.00 36.81 95 MET A C 1
ATOM 758 O O . MET A 1 95 ? 11.469 -12.965 -4.165 1.00 36.81 95 MET A O 1
ATOM 762 N N . ASN A 1 96 ? 12.338 -12.198 -2.272 1.00 34.16 96 ASN A N 1
ATOM 763 C CA . ASN A 1 96 ? 11.888 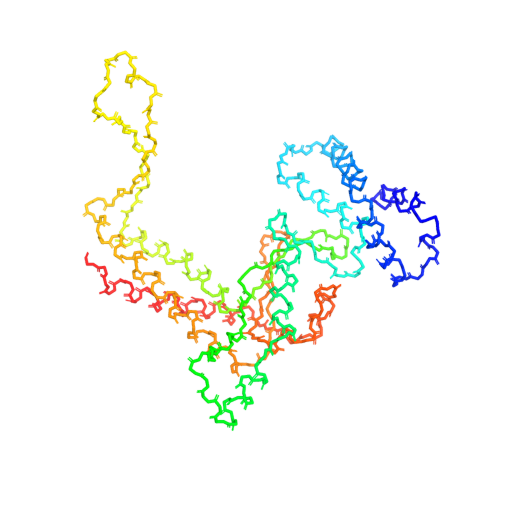-13.327 -1.456 1.00 34.16 96 ASN A CA 1
ATOM 764 C C . ASN A 1 96 ? 10.382 -13.262 -1.176 1.00 34.16 96 ASN A C 1
ATOM 766 O O . ASN A 1 96 ? 9.715 -14.276 -1.312 1.00 34.16 96 ASN A O 1
ATOM 770 N N . GLU A 1 97 ? 9.812 -12.101 -0.851 1.00 38.88 97 GLU A N 1
ATOM 771 C CA . GLU A 1 97 ? 8.364 -11.916 -0.667 1.00 38.88 97 GLU A CA 1
ATOM 772 C C . GLU A 1 97 ? 7.575 -12.138 -1.966 1.00 38.88 97 GLU A C 1
ATOM 774 O O . GLU A 1 97 ? 6.466 -12.667 -1.927 1.00 38.88 97 GLU A O 1
ATOM 779 N N . LEU A 1 98 ? 8.154 -11.789 -3.118 1.00 41.72 98 LEU A N 1
ATOM 780 C CA . LEU A 1 98 ? 7.588 -12.018 -4.448 1.00 41.72 98 LEU A CA 1
ATOM 781 C C . LEU A 1 98 ? 7.902 -13.425 -4.984 1.00 41.72 98 LEU A C 1
ATOM 783 O O . LEU A 1 98 ? 7.036 -14.043 -5.591 1.00 41.72 98 LEU A O 1
ATOM 787 N N . ASN A 1 99 ? 9.075 -13.993 -4.702 1.00 32.56 99 ASN A N 1
ATOM 788 C CA . ASN A 1 99 ? 9.376 -15.404 -4.961 1.00 32.56 99 ASN A CA 1
ATOM 789 C C . ASN A 1 99 ? 8.489 -16.287 -4.094 1.00 32.56 99 ASN A C 1
ATOM 791 O O . ASN A 1 99 ? 8.141 -17.361 -4.544 1.00 32.56 99 ASN A O 1
ATOM 795 N N . LEU A 1 100 ? 8.060 -15.860 -2.902 1.00 35.47 100 LEU A N 1
ATOM 796 C CA . LEU A 1 100 ? 7.009 -16.521 -2.115 1.00 35.47 100 LEU A CA 1
ATOM 797 C C . LEU A 1 100 ? 5.629 -16.465 -2.807 1.00 35.47 100 LEU A C 1
ATOM 799 O O . LEU A 1 100 ? 4.761 -17.277 -2.492 1.00 35.47 100 LEU A O 1
ATOM 803 N N . LEU A 1 101 ? 5.418 -15.548 -3.764 1.00 37.41 101 LEU A N 1
ATOM 804 C CA . LEU A 1 101 ? 4.243 -15.528 -4.649 1.00 37.41 101 LEU A CA 1
ATOM 805 C C . LEU A 1 101 ? 4.433 -16.415 -5.893 1.00 37.41 101 LEU A C 1
ATOM 807 O O . LEU A 1 101 ? 3.470 -17.044 -6.320 1.00 37.41 101 LEU A O 1
ATOM 811 N N . GLU A 1 102 ? 5.639 -16.505 -6.472 1.00 34.06 102 GLU A N 1
ATOM 812 C CA . GLU A 1 102 ? 5.937 -17.449 -7.574 1.00 34.06 102 GLU A CA 1
ATOM 813 C C . GLU A 1 102 ? 6.059 -18.906 -7.087 1.00 34.06 102 GLU A C 1
ATOM 815 O O . GLU A 1 102 ? 5.630 -19.833 -7.769 1.00 34.06 102 GLU A O 1
ATOM 820 N N . SER A 1 103 ? 6.561 -19.103 -5.868 1.00 33.91 103 SER A N 1
ATOM 821 C CA . SER A 1 103 ? 6.565 -20.361 -5.110 1.00 33.91 103 SER A CA 1
ATOM 822 C C . SER A 1 103 ? 5.310 -20.518 -4.251 1.00 33.91 103 SER A C 1
ATOM 824 O O . SER A 1 103 ? 5.326 -21.259 -3.271 1.00 33.91 103 SER A O 1
ATOM 826 N N . TYR A 1 104 ? 4.213 -19.824 -4.596 1.00 40.03 104 TYR A N 1
ATOM 827 C CA . TYR A 1 104 ? 2.952 -19.934 -3.873 1.00 40.03 104 TYR A CA 1
ATOM 828 C C . TYR A 1 104 ? 2.449 -21.373 -3.911 1.00 40.03 104 TYR A C 1
ATOM 830 O O . TYR A 1 104 ? 1.817 -21.845 -4.861 1.00 40.03 104 TYR A O 1
ATOM 838 N N . ASP A 1 105 ? 2.714 -22.059 -2.811 1.00 47.78 105 ASP A N 1
ATOM 839 C CA . ASP A 1 105 ? 2.573 -23.494 -2.694 1.00 47.78 105 ASP A CA 1
ATOM 840 C C . ASP A 1 105 ? 1.149 -23.896 -2.307 1.00 47.78 105 ASP A C 1
ATOM 842 O O . ASP A 1 105 ? 0.884 -24.789 -1.507 1.00 47.78 105 ASP A O 1
ATOM 846 N N . PHE A 1 106 ? 0.171 -23.186 -2.863 1.00 45.00 106 PHE A N 1
ATOM 847 C CA . PHE A 1 106 ? -1.237 -23.513 -2.690 1.00 45.00 106 PHE A CA 1
ATOM 848 C C . PHE A 1 106 ? -1.591 -24.816 -3.385 1.00 45.00 106 PHE A C 1
ATOM 850 O O . PHE A 1 106 ? -2.463 -25.534 -2.911 1.00 45.00 106 PHE A O 1
ATOM 857 N N . ARG A 1 107 ? -0.878 -25.166 -4.462 1.00 46.47 107 ARG A N 1
ATOM 858 C CA . ARG A 1 107 ? -1.010 -26.485 -5.085 1.00 46.47 107 ARG A CA 1
ATOM 859 C C . ARG A 1 107 ? -0.470 -27.586 -4.179 1.00 46.47 107 ARG A C 1
ATOM 861 O O . ARG A 1 107 ? -1.152 -28.593 -4.052 1.00 46.47 107 ARG A O 1
ATOM 868 N N . GLU A 1 108 ? 0.666 -27.402 -3.507 1.00 46.59 108 GLU A N 1
ATOM 869 C CA . GLU A 1 108 ? 1.173 -28.381 -2.533 1.00 46.59 108 GLU A CA 1
ATOM 870 C C . GLU A 1 108 ? 0.340 -28.403 -1.249 1.00 46.59 108 GLU A C 1
ATOM 872 O O . GLU A 1 108 ? 0.090 -29.478 -0.721 1.00 46.59 108 GLU A O 1
ATOM 877 N N . PHE A 1 109 ? -0.181 -27.265 -0.776 1.00 46.41 109 PHE A N 1
ATOM 878 C CA . PHE A 1 109 ? -1.154 -27.221 0.320 1.00 46.41 109 PHE A CA 1
ATOM 879 C C . PHE A 1 109 ? -2.427 -28.003 -0.027 1.00 46.41 109 PHE A C 1
ATOM 881 O O . PHE A 1 109 ? -2.852 -28.854 0.754 1.00 46.41 109 PHE A O 1
ATOM 888 N N . LEU A 1 110 ? -3.025 -27.749 -1.198 1.00 49.50 110 LEU A N 1
ATOM 889 C CA . LEU A 1 110 ? -4.185 -28.499 -1.684 1.00 49.50 110 LEU A CA 1
ATOM 890 C C . LEU A 1 110 ? -3.838 -29.981 -1.872 1.00 49.50 110 LEU A C 1
ATOM 892 O O . LEU A 1 110 ? -4.601 -30.829 -1.434 1.00 49.50 110 LEU A O 1
ATOM 896 N N . PHE A 1 111 ? -2.668 -30.304 -2.426 1.00 53.72 111 PHE A N 1
ATOM 897 C CA . PHE A 1 111 ? -2.195 -31.678 -2.604 1.00 53.72 111 PHE A CA 1
ATOM 898 C C . PHE A 1 111 ? -1.981 -32.410 -1.272 1.00 53.72 111 PHE A C 1
ATOM 900 O O . PHE A 1 111 ? -2.428 -33.543 -1.125 1.00 53.72 111 PHE A O 1
ATOM 907 N N . LYS A 1 112 ? -1.356 -31.784 -0.268 1.00 50.03 112 LYS A N 1
ATOM 908 C CA . LYS A 1 112 ? -1.148 -32.353 1.077 1.00 50.03 112 LYS A CA 1
ATOM 909 C C . LYS A 1 112 ? -2.466 -32.516 1.837 1.00 50.03 112 LYS A C 1
ATOM 911 O O . LYS A 1 112 ? -2.679 -33.537 2.488 1.00 50.03 112 LYS A O 1
ATOM 916 N N . ARG A 1 113 ? -3.386 -31.553 1.692 1.00 47.69 113 ARG A N 1
ATOM 917 C CA . ARG A 1 113 ? -4.753 -31.630 2.228 1.00 47.69 113 ARG A CA 1
ATOM 918 C C . ARG A 1 113 ? -5.543 -32.773 1.585 1.00 47.69 113 ARG A C 1
ATOM 920 O O . ARG A 1 113 ? -6.142 -33.569 2.301 1.00 47.69 113 ARG A O 1
ATOM 927 N N . ASP A 1 114 ? -5.530 -32.861 0.257 1.00 56.28 114 ASP A N 1
ATOM 928 C CA . ASP A 1 114 ? -6.307 -33.839 -0.514 1.00 56.28 114 ASP A CA 1
ATOM 929 C C . ASP A 1 114 ? -5.686 -35.252 -0.455 1.00 56.28 114 ASP A C 1
ATOM 931 O O . ASP A 1 114 ? -6.397 -36.244 -0.595 1.00 56.28 114 ASP A O 1
ATOM 935 N N . SER A 1 115 ? -4.381 -35.367 -0.173 1.00 56.81 115 SER A N 1
ATOM 936 C CA . SER A 1 115 ? -3.679 -36.642 0.075 1.00 56.81 115 SER A CA 1
ATOM 937 C C . SER A 1 115 ? -3.757 -37.135 1.526 1.00 56.81 115 SER A C 1
ATOM 939 O O . SER A 1 115 ? -3.213 -38.193 1.841 1.00 56.81 115 SER A O 1
ATOM 941 N N . GLY A 1 116 ? -4.433 -36.404 2.420 1.00 50.25 116 GLY A N 1
ATOM 942 C CA . GLY A 1 116 ? -4.608 -36.803 3.820 1.00 50.25 116 GLY A CA 1
ATOM 943 C C . GLY A 1 116 ? -3.331 -36.736 4.667 1.00 50.25 116 GLY A C 1
ATOM 944 O O . GLY A 1 116 ? -3.327 -37.225 5.797 1.00 50.25 116 GLY A O 1
ATOM 945 N N . GLN A 1 117 ? -2.259 -36.118 4.161 1.00 52.47 117 GLN A N 1
ATOM 946 C CA . GLN A 1 117 ? -1.037 -35.859 4.920 1.00 52.47 117 GLN A CA 1
ATOM 947 C C . GLN A 1 117 ? -1.267 -34.664 5.856 1.00 52.47 117 GLN A C 1
ATOM 949 O O . GLN A 1 117 ? -0.900 -33.527 5.566 1.00 52.47 117 GLN A O 1
ATOM 954 N N . GLN A 1 118 ? -1.929 -34.916 6.988 1.00 48.59 118 GLN A N 1
ATOM 955 C CA . GLN A 1 118 ? -2.044 -33.950 8.082 1.00 48.59 118 GLN A CA 1
ATOM 956 C C . GLN A 1 118 ? -0.719 -33.856 8.845 1.00 48.59 118 GLN A C 1
ATOM 958 O O . GLN A 1 118 ? -0.589 -34.363 9.958 1.00 48.59 118 GLN A O 1
ATOM 963 N N . ASP A 1 119 ? 0.273 -33.187 8.264 1.00 47.56 119 ASP A N 1
ATOM 964 C CA . ASP A 1 119 ? 1.355 -32.641 9.078 1.00 47.56 119 ASP A CA 1
ATOM 965 C C . ASP A 1 119 ? 0.786 -31.491 9.921 1.00 47.56 119 ASP A C 1
ATOM 967 O O . ASP A 1 119 ? 0.223 -30.527 9.396 1.00 47.56 119 ASP A O 1
ATOM 971 N N . ALA A 1 120 ? 0.951 -31.573 11.243 1.00 46.25 120 ALA A N 1
ATOM 972 C CA . ALA A 1 120 ? 0.440 -30.594 12.211 1.00 46.25 120 ALA A CA 1
ATOM 973 C C . ALA A 1 120 ? 0.996 -29.163 12.022 1.00 46.25 120 ALA A C 1
ATOM 975 O O . ALA A 1 120 ? 0.520 -28.229 12.661 1.00 46.25 120 ALA A O 1
ATOM 976 N N . ASN A 1 121 ? 1.976 -28.985 11.129 1.00 47.66 121 ASN A N 1
ATOM 977 C CA . ASN A 1 121 ? 2.641 -27.715 10.836 1.00 47.66 121 ASN A CA 1
ATOM 978 C C . ASN A 1 121 ? 2.299 -27.127 9.456 1.00 47.66 121 ASN A C 1
ATOM 980 O O . ASN A 1 121 ? 2.890 -26.117 9.065 1.00 47.66 121 ASN A O 1
ATOM 984 N N . VAL A 1 122 ? 1.355 -27.706 8.704 1.00 43.09 122 VAL A N 1
ATOM 985 C CA . VAL A 1 122 ? 0.941 -27.132 7.413 1.00 43.09 122 VAL A CA 1
ATOM 986 C C . VAL A 1 122 ? 0.029 -25.930 7.664 1.00 43.09 122 VAL A C 1
ATOM 988 O O . VAL A 1 122 ? -1.193 -26.033 7.761 1.00 43.09 122 VAL A O 1
ATOM 991 N N . THR A 1 123 ? 0.644 -24.757 7.794 1.00 44.75 123 THR A N 1
ATOM 992 C CA . THR A 1 123 ? -0.076 -23.485 7.903 1.00 44.75 123 THR A CA 1
ATOM 993 C C . THR A 1 123 ? -0.734 -23.181 6.558 1.00 44.75 123 THR A C 1
ATOM 995 O O . THR A 1 123 ? -0.051 -23.187 5.534 1.00 44.75 123 THR A O 1
ATOM 998 N N . LYS A 1 124 ? -2.049 -22.910 6.545 1.00 45.06 124 LYS A N 1
ATOM 999 C CA . LYS A 1 124 ? -2.776 -22.489 5.334 1.00 45.06 124 LYS A CA 1
ATOM 1000 C C . LYS A 1 124 ? -2.021 -21.311 4.697 1.00 45.06 124 LYS A C 1
ATOM 1002 O O . LYS A 1 124 ? -1.876 -20.280 5.363 1.00 45.06 124 LYS A O 1
ATOM 1007 N N . PRO A 1 125 ? -1.520 -21.429 3.453 1.00 45.97 125 PRO A N 1
ATOM 1008 C CA . PRO A 1 125 ? -0.823 -20.325 2.817 1.00 45.97 125 PRO A CA 1
ATOM 1009 C C . PRO A 1 125 ? -1.809 -19.168 2.663 1.00 45.97 125 PRO A C 1
ATOM 1011 O O . PRO A 1 125 ? -2.897 -19.329 2.101 1.00 45.97 125 PRO A O 1
ATOM 1014 N N . ARG A 1 126 ? -1.456 -18.003 3.220 1.00 53.47 126 ARG A N 1
ATOM 1015 C CA . ARG A 1 126 ? -2.340 -16.834 3.213 1.00 53.47 126 ARG A CA 1
ATOM 1016 C C . ARG A 1 126 ? -2.650 -16.436 1.762 1.00 53.47 126 ARG A C 1
ATOM 1018 O O . ARG A 1 126 ? -1.716 -16.288 0.975 1.00 53.47 126 ARG A O 1
ATOM 1025 N N . PRO A 1 127 ? -3.928 -16.265 1.393 1.00 54.38 127 PRO A N 1
ATOM 1026 C CA . PRO A 1 127 ? -4.379 -16.196 0.003 1.00 54.38 127 PRO A CA 1
ATOM 1027 C C . PRO A 1 127 ? -3.988 -14.940 -0.784 1.00 54.38 127 PRO A C 1
ATOM 1029 O O . PRO A 1 127 ? -4.318 -14.884 -1.967 1.00 54.38 127 PRO A O 1
ATOM 1032 N N . LEU A 1 128 ? -3.305 -13.968 -0.163 1.00 61.25 128 LEU A N 1
ATOM 1033 C CA . LEU A 1 128 ? -2.420 -12.970 -0.781 1.00 61.25 128 LEU A CA 1
ATOM 1034 C C . LEU A 1 128 ? -1.760 -12.138 0.340 1.00 61.25 128 LEU A C 1
ATOM 1036 O O . LEU A 1 128 ? -2.409 -11.313 0.977 1.00 61.25 128 LEU A O 1
ATOM 1040 N N . GLY A 1 129 ? -0.470 -12.354 0.612 1.00 62.12 129 GLY A N 1
ATOM 1041 C CA . GLY A 1 129 ? 0.226 -11.774 1.773 1.00 62.12 129 GLY A CA 1
ATOM 1042 C C . GLY A 1 129 ? 0.794 -10.360 1.603 1.00 62.12 129 GLY A C 1
ATOM 1043 O O . GLY A 1 129 ? 1.461 -9.881 2.521 1.00 62.12 129 GLY A O 1
ATOM 1044 N N . ILE A 1 130 ? 0.557 -9.701 0.464 1.00 66.00 130 ILE A N 1
ATOM 1045 C CA . ILE A 1 130 ? 1.213 -8.434 0.106 1.00 66.00 130 ILE A CA 1
ATOM 1046 C C . ILE A 1 130 ? 0.699 -7.309 1.002 1.00 66.00 130 ILE A C 1
ATOM 1048 O O . ILE A 1 130 ? -0.443 -6.871 0.869 1.00 66.00 130 ILE A O 1
ATOM 1052 N N . GLN A 1 131 ? 1.543 -6.840 1.920 1.00 70.62 131 GLN A N 1
ATOM 1053 C CA . GLN A 1 131 ? 1.179 -5.753 2.826 1.00 70.62 131 GLN A CA 1
ATOM 1054 C C . GLN A 1 131 ? 1.237 -4.413 2.095 1.00 70.62 131 GLN A C 1
ATOM 1056 O O . GLN A 1 131 ? 0.194 -3.868 1.751 1.00 70.62 131 GLN A O 1
ATOM 1061 N N . SER A 1 132 ? 2.438 -3.939 1.778 1.00 68.69 132 SER A N 1
ATOM 1062 C CA . SER A 1 132 ? 2.660 -2.729 0.989 1.00 68.69 132 SER A CA 1
ATOM 1063 C C . SER A 1 132 ? 4.036 -2.816 0.347 1.00 68.69 132 SER A C 1
ATOM 1065 O O . SER A 1 132 ? 5.039 -2.833 1.053 1.00 68.69 132 SER A O 1
ATOM 1067 N N . VAL A 1 133 ? 4.087 -2.851 -0.980 1.00 66.31 133 VAL A N 1
ATOM 1068 C CA . VAL A 1 133 ? 5.337 -2.785 -1.743 1.00 66.31 133 VAL A CA 1
ATOM 1069 C C . VAL A 1 133 ? 5.341 -1.457 -2.481 1.00 66.31 133 VAL A C 1
ATOM 1071 O O . VAL A 1 133 ? 4.607 -1.280 -3.452 1.00 66.31 133 VAL A O 1
ATOM 1074 N N . PHE A 1 134 ? 6.113 -0.499 -1.979 1.00 65.50 134 PHE A N 1
ATOM 1075 C CA . PHE A 1 134 ? 6.198 0.837 -2.561 1.00 65.50 134 PHE A CA 1
ATOM 1076 C C . PHE A 1 134 ? 7.139 0.862 -3.735 1.00 65.50 134 PHE A C 1
ATOM 1078 O O . PHE A 1 134 ? 8.200 0.248 -3.678 1.00 65.50 134 PHE A O 1
ATOM 1085 N N . PHE A 1 135 ? 6.775 1.629 -4.755 1.00 62.47 135 PHE A N 1
ATOM 1086 C CA . PHE A 1 135 ? 7.639 1.795 -5.888 1.00 62.47 135 PHE A CA 1
ATOM 1087 C C . PHE A 1 135 ? 7.518 3.064 -6.701 1.00 62.47 135 PHE A C 1
ATOM 1089 O O . PHE A 1 135 ? 6.501 3.737 -6.641 1.00 62.47 135 PHE A O 1
ATOM 1096 N N . SER A 1 136 ? 8.506 3.317 -7.554 1.00 65.56 136 SER A N 1
ATOM 1097 C CA . SER A 1 136 ? 8.426 4.327 -8.605 1.00 65.56 136 SER A CA 1
ATOM 1098 C C . SER A 1 136 ? 8.508 3.731 -10.005 1.00 65.56 136 SER A C 1
ATOM 1100 O O . SER A 1 136 ? 9.187 2.730 -10.229 1.00 65.56 136 SER A O 1
ATOM 1102 N N . TYR A 1 137 ? 7.804 4.348 -10.950 1.00 63.78 137 TYR A N 1
ATOM 1103 C CA . TYR A 1 137 ? 7.768 3.958 -12.357 1.00 63.78 137 TYR A CA 1
ATOM 1104 C C . TYR A 1 137 ? 7.606 5.189 -13.258 1.00 63.78 137 TYR A C 1
ATOM 1106 O O . TYR A 1 137 ? 7.084 6.221 -12.834 1.00 63.78 137 TYR A O 1
ATOM 1114 N N . ILE A 1 138 ? 8.033 5.077 -14.519 1.00 60.62 138 ILE A N 1
ATOM 1115 C CA . ILE A 1 138 ? 7.762 6.083 -15.553 1.00 60.62 138 ILE A CA 1
ATOM 1116 C C . ILE A 1 138 ? 6.571 5.612 -16.391 1.00 60.62 138 ILE A C 1
ATOM 1118 O O . ILE A 1 138 ? 6.538 4.475 -16.859 1.00 60.62 138 ILE A O 1
ATOM 1122 N N . ASN A 1 139 ? 5.601 6.497 -16.615 1.00 64.94 139 ASN A N 1
ATOM 1123 C CA . ASN A 1 139 ? 4.505 6.275 -17.557 1.00 64.94 139 ASN A CA 1
ATOM 1124 C C . ASN A 1 139 ? 4.385 7.474 -18.499 1.00 64.94 139 ASN A C 1
ATOM 1126 O O . ASN A 1 139 ? 4.063 8.574 -18.048 1.00 64.94 139 ASN A O 1
ATOM 1130 N N . LYS A 1 140 ? 4.634 7.259 -19.800 1.00 62.16 140 LYS A N 1
ATOM 1131 C CA . LYS A 1 140 ? 4.625 8.315 -20.833 1.00 62.16 140 LYS A CA 1
ATOM 1132 C C . LYS A 1 140 ? 5.422 9.553 -20.390 1.00 62.16 140 LYS A C 1
ATOM 1134 O O . LYS A 1 140 ? 4.872 10.647 -20.317 1.00 62.16 140 LYS A O 1
ATOM 1139 N N . ASP A 1 141 ? 6.681 9.340 -20.009 1.00 56.91 141 ASP A N 1
ATOM 1140 C CA . ASP A 1 141 ? 7.623 10.364 -19.525 1.00 56.91 141 ASP A CA 1
ATOM 1141 C C . ASP A 1 141 ? 7.273 11.053 -18.191 1.00 56.91 141 ASP A C 1
ATOM 1143 O O . ASP A 1 141 ? 8.017 11.924 -17.743 1.00 56.91 141 ASP A O 1
ATOM 1147 N N . ASN A 1 142 ? 6.202 10.639 -17.503 1.00 65.94 142 ASN A N 1
ATOM 1148 C CA . ASN A 1 142 ? 5.879 11.136 -16.165 1.00 65.94 142 ASN A CA 1
ATOM 1149 C C . ASN A 1 142 ? 6.367 10.163 -15.093 1.00 65.94 142 ASN A C 1
ATOM 1151 O O . ASN A 1 142 ? 5.984 8.989 -15.093 1.00 65.94 142 ASN A O 1
ATOM 1155 N N . TYR A 1 143 ? 7.177 10.668 -14.163 1.00 68.81 143 TYR A N 1
ATOM 1156 C CA . TYR A 1 143 ? 7.527 9.953 -12.942 1.00 68.81 143 TYR A CA 1
ATOM 1157 C C . TYR A 1 143 ? 6.294 9.803 -12.058 1.00 68.81 143 TYR A C 1
ATOM 1159 O O . TYR A 1 143 ? 5.561 10.765 -11.817 1.00 68.81 143 TYR A O 1
ATOM 1167 N N . ARG A 1 144 ? 6.054 8.589 -11.574 1.00 72.06 144 ARG A N 1
ATOM 1168 C CA . ARG A 1 144 ? 4.970 8.290 -10.645 1.00 72.06 144 ARG A CA 1
ATOM 1169 C C . ARG A 1 144 ? 5.487 7.371 -9.557 1.00 72.06 144 ARG A C 1
ATOM 1171 O O . ARG A 1 144 ? 6.317 6.501 -9.803 1.00 72.06 144 ARG A O 1
ATOM 1178 N N . THR A 1 145 ? 4.937 7.535 -8.366 1.00 73.75 145 THR A N 1
ATOM 1179 C CA . THR A 1 145 ? 5.060 6.557 -7.289 1.00 73.75 145 THR A CA 1
ATOM 1180 C C . THR A 1 145 ? 3.828 5.659 -7.270 1.00 73.75 145 THR A C 1
ATOM 1182 O O . THR A 1 145 ? 2.768 5.987 -7.812 1.00 73.75 145 THR A O 1
ATOM 1185 N N . ALA A 1 146 ? 3.954 4.501 -6.653 1.00 75.75 146 ALA A N 1
ATOM 1186 C CA . ALA A 1 146 ? 2.904 3.525 -6.537 1.00 75.75 146 ALA A CA 1
ATOM 1187 C C . ALA A 1 146 ? 3.116 2.596 -5.345 1.00 75.75 146 ALA A C 1
ATOM 1189 O O . ALA A 1 146 ? 4.164 2.585 -4.707 1.00 75.75 146 ALA A O 1
ATOM 1190 N N . GLU A 1 147 ? 2.076 1.843 -5.025 1.00 80.94 147 GLU A N 1
ATOM 1191 C CA . GLU A 1 147 ? 2.072 0.841 -3.966 1.00 80.94 147 GLU A CA 1
ATOM 1192 C C . GLU A 1 147 ? 1.354 -0.404 -4.487 1.00 80.94 147 GLU A C 1
ATOM 1194 O O . GLU A 1 147 ? 0.237 -0.290 -4.988 1.00 80.94 147 GLU A O 1
ATOM 1199 N N . LEU A 1 148 ? 1.970 -1.584 -4.379 1.00 78.94 148 LEU A N 1
ATOM 1200 C CA . LEU A 1 148 ? 1.264 -2.857 -4.528 1.00 78.94 148 LEU A CA 1
ATOM 1201 C C . LEU A 1 148 ? 0.790 -3.339 -3.165 1.00 78.94 148 LEU A C 1
ATOM 1203 O O . LEU A 1 148 ? 1.555 -3.360 -2.200 1.00 78.94 148 LEU A O 1
ATOM 1207 N N . THR A 1 149 ? -0.458 -3.780 -3.091 1.00 83.38 149 THR A N 1
ATOM 1208 C CA . THR A 1 149 ? -1.045 -4.268 -1.841 1.00 83.38 149 THR A CA 1
ATOM 1209 C C . THR A 1 149 ? -2.172 -5.257 -2.116 1.00 83.38 149 THR A C 1
ATOM 1211 O O . THR A 1 149 ? -2.826 -5.206 -3.163 1.00 83.38 149 THR A O 1
ATOM 1214 N N . SER A 1 150 ? -2.409 -6.187 -1.191 1.00 85.56 150 SER A N 1
ATOM 1215 C CA . SER A 1 150 ? -3.601 -7.030 -1.240 1.00 85.56 150 SER A CA 1
ATOM 1216 C C . SER A 1 150 ? -4.845 -6.225 -0.856 1.00 85.56 150 SER A C 1
ATOM 1218 O O . SER A 1 150 ? -4.787 -5.295 -0.051 1.00 85.56 150 SER A O 1
ATOM 1220 N N . LEU A 1 151 ? -6.008 -6.596 -1.391 1.00 90.50 151 LEU A N 1
ATOM 1221 C CA . LEU A 1 151 ? -7.272 -5.942 -1.053 1.00 90.50 151 LEU A CA 1
ATOM 1222 C C . LEU A 1 151 ? -7.611 -6.079 0.438 1.00 90.50 151 LEU A C 1
ATOM 1224 O O . LEU A 1 151 ? -8.079 -5.120 1.052 1.00 90.50 151 LEU A O 1
ATOM 1228 N N . SER A 1 152 ? -7.316 -7.228 1.048 1.00 89.69 152 SER A N 1
ATOM 1229 C CA . SER A 1 152 ? -7.499 -7.444 2.486 1.00 89.69 152 SER A CA 1
ATOM 1230 C C . SER A 1 152 ? -6.646 -6.488 3.324 1.00 89.69 152 SER A C 1
ATOM 1232 O O . SER A 1 152 ? -7.147 -5.871 4.272 1.00 89.69 152 SER A O 1
ATOM 1234 N N . HIS A 1 153 ? -5.374 -6.302 2.952 1.00 88.00 153 HIS A N 1
ATOM 1235 C CA . HIS A 1 153 ? -4.490 -5.352 3.612 1.00 88.00 153 HIS A CA 1
ATOM 1236 C C . HIS A 1 153 ? -4.959 -3.916 3.379 1.00 88.00 153 HIS A C 1
ATOM 1238 O O . HIS A 1 153 ? -5.035 -3.141 4.335 1.00 88.00 153 HIS A O 1
ATOM 1244 N N . TYR A 1 154 ? -5.331 -3.577 2.144 1.00 91.81 154 TYR A N 1
ATOM 1245 C CA . TYR A 1 154 ? -5.848 -2.264 1.779 1.00 91.81 154 TYR A CA 1
ATOM 1246 C C . TYR A 1 154 ? -7.048 -1.860 2.636 1.00 91.81 154 TYR A C 1
ATOM 1248 O O . TYR A 1 154 ? -7.042 -0.796 3.263 1.00 91.81 154 TYR A O 1
ATOM 1256 N N . ILE A 1 155 ? -8.054 -2.735 2.730 1.00 93.81 155 ILE A N 1
ATOM 1257 C CA . ILE A 1 155 ? -9.242 -2.515 3.559 1.00 93.81 155 ILE A CA 1
ATOM 1258 C C . ILE A 1 155 ? -8.823 -2.341 5.020 1.00 93.81 155 ILE A C 1
ATOM 1260 O O . ILE A 1 155 ? -9.181 -1.339 5.638 1.00 93.81 155 ILE A O 1
ATOM 1264 N N . CYS A 1 156 ? -7.989 -3.235 5.563 1.00 92.50 156 CYS A N 1
ATOM 1265 C CA . CYS A 1 156 ? -7.471 -3.104 6.928 1.00 92.50 156 CYS A CA 1
ATOM 1266 C C . CYS A 1 156 ? -6.777 -1.752 7.171 1.00 92.50 156 CYS A C 1
ATOM 1268 O O . CYS A 1 156 ? -7.022 -1.115 8.196 1.00 92.50 156 CYS A O 1
ATOM 1270 N N . LYS A 1 157 ? -5.926 -1.291 6.245 1.00 91.69 157 LYS A N 1
ATOM 1271 C CA . LYS A 1 157 ? -5.203 -0.009 6.317 1.00 91.69 157 LYS A CA 1
ATOM 1272 C C . LYS A 1 157 ? -6.179 1.168 6.384 1.00 91.69 157 LYS A C 1
ATOM 1274 O O . LYS A 1 157 ? -6.054 2.017 7.271 1.00 91.69 157 LYS A O 1
ATOM 1279 N N . LYS A 1 158 ? -7.187 1.208 5.504 1.00 94.69 158 LYS A N 1
ATOM 1280 C CA . LYS A 1 158 ? -8.174 2.304 5.470 1.00 94.69 158 LYS A CA 1
ATOM 1281 C C . LYS A 1 158 ? -9.132 2.259 6.668 1.00 94.69 158 LYS A C 1
ATOM 1283 O O . LYS A 1 158 ? -9.375 3.294 7.290 1.00 94.69 158 LYS A O 1
ATOM 1288 N N . VAL A 1 159 ? -9.601 1.075 7.069 1.00 95.88 159 VAL A N 1
ATOM 1289 C CA . VAL A 1 159 ? -10.462 0.907 8.253 1.00 95.88 159 VAL A CA 1
ATOM 1290 C C . VAL A 1 159 ? -9.698 1.259 9.534 1.00 95.88 159 VAL A C 1
ATOM 1292 O O . VAL A 1 159 ? -10.258 1.933 10.394 1.00 95.88 159 VAL A O 1
ATOM 1295 N N . ARG A 1 160 ? -8.400 0.930 9.660 1.00 93.75 160 ARG A N 1
ATOM 1296 C CA . ARG A 1 160 ? -7.551 1.377 10.788 1.00 93.75 160 ARG A CA 1
ATOM 1297 C C . ARG A 1 160 ? -7.466 2.897 10.888 1.00 93.75 160 ARG A C 1
ATOM 1299 O O . ARG A 1 160 ? -7.574 3.439 11.987 1.00 93.75 160 ARG A O 1
ATOM 1306 N N . ALA A 1 161 ? -7.308 3.594 9.763 1.00 91.50 161 ALA A N 1
ATOM 1307 C CA . ALA A 1 161 ? -7.288 5.057 9.756 1.00 91.50 161 ALA A CA 1
ATOM 1308 C C . ALA A 1 161 ? -8.615 5.650 10.273 1.00 91.50 161 ALA A C 1
ATOM 1310 O O . ALA A 1 161 ? -8.611 6.633 11.018 1.00 91.50 161 ALA A O 1
ATOM 1311 N N . ASN A 1 162 ? -9.750 5.025 9.942 1.00 94.44 162 ASN A N 1
ATOM 1312 C CA . ASN A 1 162 ? -11.059 5.403 10.481 1.00 94.44 162 ASN A CA 1
ATOM 1313 C C . ASN A 1 162 ? -11.232 4.996 11.952 1.00 94.44 162 ASN A C 1
ATOM 1315 O O . ASN A 1 162 ? -11.790 5.766 12.733 1.00 94.44 162 ASN A O 1
ATOM 1319 N N . ALA A 1 163 ? -10.707 3.839 12.357 1.00 92.88 163 ALA A N 1
ATOM 1320 C CA . ALA A 1 163 ? -10.758 3.340 13.727 1.00 92.88 163 ALA A CA 1
ATOM 1321 C C . ALA A 1 163 ? -10.126 4.324 14.716 1.00 92.88 163 ALA A C 1
ATOM 1323 O O . ALA A 1 163 ? -10.716 4.619 15.753 1.00 92.88 163 ALA A O 1
ATOM 1324 N N . VAL A 1 164 ? -8.974 4.905 14.359 1.00 90.69 164 VAL A N 1
ATOM 1325 C CA . VAL A 1 164 ? -8.322 5.952 15.162 1.00 90.69 164 VAL A CA 1
ATOM 1326 C C . VAL A 1 164 ? -9.254 7.148 15.369 1.00 90.69 164 VAL A C 1
ATOM 1328 O O . VAL A 1 164 ? -9.393 7.630 16.492 1.00 90.69 164 VAL A O 1
ATOM 1331 N N . LYS A 1 165 ? -9.946 7.605 14.317 1.00 93.81 165 LYS A N 1
ATOM 1332 C CA . LYS A 1 165 ? -10.904 8.721 14.408 1.00 93.81 165 LYS A CA 1
ATOM 1333 C C . LYS A 1 165 ? -12.104 8.369 15.290 1.00 93.81 165 LYS A C 1
ATOM 1335 O O . LYS A 1 165 ? -12.523 9.193 16.098 1.00 93.81 165 LYS A O 1
ATOM 1340 N N . ILE A 1 166 ? -12.638 7.153 15.155 1.00 94.69 166 ILE A N 1
ATOM 1341 C CA . ILE A 1 166 ? -13.770 6.658 15.952 1.00 94.69 166 ILE A CA 1
ATOM 1342 C C . ILE A 1 166 ? -13.399 6.613 17.438 1.00 94.69 166 ILE A C 1
ATOM 1344 O O . ILE A 1 166 ? -14.131 7.161 18.261 1.00 94.69 166 ILE A O 1
ATOM 1348 N N . ILE A 1 167 ? -12.249 6.024 17.778 1.00 93.00 167 ILE A N 1
ATOM 1349 C CA . ILE A 1 167 ? -11.777 5.923 19.165 1.00 93.00 167 ILE A CA 1
ATOM 1350 C C . ILE A 1 167 ? -11.497 7.308 19.737 1.00 93.00 167 ILE A C 1
ATOM 1352 O O . ILE A 1 167 ? -11.967 7.604 20.826 1.00 93.00 167 ILE A O 1
ATOM 1356 N N . ASN A 1 168 ? -10.801 8.181 19.004 1.00 91.44 168 ASN A N 1
ATOM 1357 C CA . ASN A 1 168 ? -10.506 9.534 19.483 1.00 91.44 168 ASN A CA 1
ATOM 1358 C C . ASN A 1 168 ? -11.773 10.380 19.680 1.00 91.44 168 ASN A C 1
ATOM 1360 O O . ASN A 1 168 ? -11.782 11.269 20.524 1.00 91.44 168 ASN A O 1
ATOM 1364 N N . LYS A 1 169 ? -12.844 10.117 18.920 1.00 93.31 169 LYS A N 1
ATOM 1365 C CA . LYS A 1 169 ? -14.147 10.761 19.131 1.00 93.31 169 LYS A CA 1
ATOM 1366 C C . LYS A 1 169 ? -14.866 10.213 20.368 1.00 93.31 169 LYS A C 1
ATOM 1368 O O . LYS A 1 169 ? -15.517 10.981 21.064 1.00 93.31 169 LYS A O 1
ATOM 1373 N N . ALA A 1 170 ? -14.769 8.907 20.621 1.00 92.38 170 ALA A N 1
ATOM 1374 C CA . ALA A 1 170 ? -15.395 8.257 21.774 1.00 92.38 170 ALA A CA 1
ATOM 1375 C C . ALA A 1 170 ? -14.653 8.541 23.091 1.00 92.38 170 ALA A C 1
ATOM 1377 O O . ALA A 1 170 ? -15.282 8.759 24.121 1.00 92.38 170 ALA A O 1
ATOM 1378 N N . ILE A 1 171 ? -13.321 8.563 23.043 1.00 91.19 171 ILE A N 1
ATOM 1379 C CA . ILE A 1 171 ? -12.423 8.857 24.159 1.00 91.19 171 ILE A CA 1
ATOM 1380 C C . ILE A 1 171 ? -11.441 9.941 23.691 1.00 91.19 171 ILE A C 1
ATOM 1382 O O . ILE A 1 171 ? -10.359 9.624 23.173 1.00 91.19 171 ILE A O 1
ATOM 1386 N N . PRO A 1 172 ? -11.813 11.228 23.828 1.00 90.94 172 PRO A N 1
ATOM 1387 C CA . PRO A 1 172 ? -10.925 12.337 23.519 1.00 90.94 172 PRO A CA 1
ATOM 1388 C C . PRO A 1 172 ? -9.617 12.205 24.293 1.00 90.94 172 PRO A C 1
ATOM 1390 O O . PRO A 1 172 ? -9.613 12.065 25.512 1.00 90.94 172 PRO A O 1
ATOM 1393 N N . ASN A 1 173 ? -8.501 12.230 23.573 1.00 87.12 173 ASN A N 1
ATOM 1394 C CA . ASN A 1 173 ? -7.181 12.092 24.163 1.00 87.12 173 ASN A CA 1
ATOM 1395 C C . ASN A 1 173 ? -6.177 13.014 23.476 1.00 87.12 173 ASN A C 1
ATOM 1397 O O . ASN A 1 173 ? -6.335 13.371 22.305 1.00 87.12 173 ASN A O 1
ATOM 1401 N N . LYS A 1 174 ? -5.144 13.411 24.215 1.00 85.81 174 LYS A N 1
ATOM 1402 C CA . LYS A 1 174 ? -4.037 14.223 23.710 1.00 85.81 174 LYS A CA 1
ATOM 1403 C C . LYS A 1 174 ? -2.718 13.585 24.109 1.00 85.81 174 LYS A C 1
ATOM 1405 O O . LYS A 1 174 ? -2.567 13.080 25.219 1.00 85.81 174 LYS A O 1
ATOM 1410 N N . LYS A 1 175 ? -1.757 13.610 23.186 1.00 81.19 175 LYS A N 1
ATOM 1411 C CA . LYS A 1 175 ? -0.368 13.301 23.521 1.00 81.19 175 LYS A CA 1
ATOM 1412 C C . LYS A 1 175 ? 0.181 14.461 24.338 1.00 81.19 175 LYS A C 1
ATOM 1414 O O . LYS A 1 175 ? 0.177 15.593 23.861 1.00 81.19 175 LYS A O 1
ATOM 1419 N N . GLU A 1 176 ? 0.672 14.163 25.526 1.00 76.50 176 GLU A N 1
ATOM 1420 C CA . GLU A 1 176 ? 1.367 15.118 26.374 1.00 76.50 176 GLU A CA 1
ATOM 1421 C C . GLU A 1 176 ? 2.827 14.696 26.473 1.00 76.50 176 GLU A C 1
ATOM 1423 O O . GLU A 1 176 ? 3.155 13.539 26.739 1.00 76.50 176 GLU A O 1
ATOM 1428 N N . THR A 1 177 ? 3.722 15.641 26.202 1.00 69.75 177 THR A N 1
ATOM 1429 C CA . THR A 1 177 ? 5.149 15.428 26.429 1.00 69.75 177 THR A CA 1
ATOM 1430 C C . THR A 1 177 ? 5.441 15.894 27.841 1.00 69.75 177 THR A C 1
ATOM 1432 O O . THR A 1 177 ? 5.472 17.095 28.097 1.00 69.75 177 THR A O 1
ATOM 1435 N N . LEU A 1 178 ? 5.611 14.941 28.751 1.00 60.84 178 LEU A N 1
ATOM 1436 C CA . LEU A 1 178 ? 6.041 15.214 30.109 1.00 60.84 178 LEU A CA 1
ATOM 1437 C C . LEU A 1 178 ? 7.557 15.085 30.161 1.00 60.84 178 LEU A C 1
ATOM 1439 O O . LEU A 1 178 ? 8.153 14.152 29.618 1.00 60.84 178 LEU A O 1
ATOM 1443 N N . PHE A 1 179 ? 8.183 16.040 30.825 1.00 61.81 179 PHE A N 1
ATOM 1444 C CA . PHE A 1 179 ? 9.581 15.931 31.176 1.00 61.81 179 PHE A CA 1
ATOM 1445 C C . PHE A 1 179 ? 9.651 15.436 32.613 1.00 61.81 179 PHE A C 1
ATOM 1447 O O . PHE A 1 179 ? 9.189 16.117 33.526 1.00 61.81 179 PHE A O 1
ATOM 1454 N N . THR A 1 180 ? 10.171 14.229 32.809 1.00 54.12 180 THR A N 1
ATOM 1455 C CA . THR A 1 180 ? 10.356 13.672 34.151 1.00 54.12 180 THR A CA 1
ATOM 1456 C C . THR A 1 180 ? 11.820 13.777 34.539 1.00 54.12 180 THR A C 1
ATOM 1458 O O . THR A 1 180 ? 12.697 13.378 33.766 1.00 54.12 180 THR A O 1
ATOM 1461 N N . HIS A 1 181 ? 12.080 14.258 35.753 1.00 51.12 181 HIS A N 1
ATOM 1462 C CA . HIS A 1 181 ? 13.369 14.054 36.400 1.00 51.12 181 HIS A CA 1
ATOM 1463 C C . HIS A 1 181 ? 13.472 12.571 36.774 1.00 51.12 181 HIS A C 1
ATOM 1465 O O . HIS A 1 181 ? 12.623 12.050 37.496 1.00 51.12 181 HIS A O 1
ATOM 1471 N N . LEU A 1 182 ? 14.484 11.874 36.260 1.00 46.09 182 LEU A N 1
ATOM 1472 C CA . LEU A 1 182 ? 14.908 10.606 36.849 1.00 46.09 182 LEU A CA 1
ATOM 1473 C C . LEU A 1 182 ? 15.544 10.961 38.195 1.00 46.09 182 LEU A C 1
ATOM 1475 O O . LEU A 1 182 ? 16.626 11.538 38.210 1.00 46.09 182 LEU A O 1
ATOM 1479 N N . ALA A 1 183 ? 14.865 10.692 39.306 1.00 49.03 183 ALA A N 1
ATOM 1480 C CA . ALA A 1 183 ? 15.407 10.966 40.630 1.00 49.03 183 ALA A CA 1
ATOM 1481 C C . ALA A 1 183 ? 15.405 9.698 41.484 1.00 49.03 183 ALA A C 1
ATOM 1483 O O . ALA A 1 183 ? 14.344 9.207 41.862 1.00 49.03 183 ALA A O 1
ATOM 1484 N N . ALA A 1 184 ? 16.604 9.207 41.783 1.00 43.91 184 ALA A N 1
ATOM 1485 C CA . ALA A 1 184 ? 17.062 8.888 43.133 1.00 43.91 184 ALA A CA 1
ATOM 1486 C C . ALA A 1 184 ? 18.578 8.622 43.045 1.00 43.91 184 ALA A C 1
ATOM 1488 O O . ALA A 1 184 ? 18.990 7.803 42.230 1.00 43.91 184 ALA A O 1
ATOM 1489 N N . ASP A 1 185 ? 19.371 9.342 43.844 1.00 46.97 185 ASP A N 1
ATOM 1490 C CA . ASP A 1 185 ? 20.802 9.107 44.143 1.00 46.97 185 ASP A CA 1
ATOM 1491 C C . ASP A 1 185 ? 21.884 9.910 43.386 1.00 46.97 185 ASP A C 1
ATOM 1493 O O . ASP A 1 185 ? 23.029 9.468 43.327 1.00 46.97 185 ASP A O 1
ATOM 1497 N N . LEU A 1 186 ? 21.604 11.115 42.873 1.00 50.88 186 LEU A N 1
ATOM 1498 C CA . LEU A 1 186 ? 22.671 12.027 42.412 1.00 50.88 186 LEU A CA 1
ATOM 1499 C C . LEU A 1 186 ? 22.519 13.435 42.998 1.00 50.88 186 LEU A C 1
ATOM 1501 O O . LEU A 1 186 ? 21.403 13.927 43.175 1.00 50.88 186 LEU A O 1
ATOM 1505 N N . GLU A 1 187 ? 23.656 14.051 43.338 1.00 51.62 187 GLU A N 1
ATOM 1506 C CA . GLU A 1 187 ? 23.733 15.359 43.993 1.00 51.62 187 GLU A CA 1
ATOM 1507 C C . GLU A 1 187 ? 23.170 16.494 43.118 1.00 51.62 187 GLU A C 1
ATOM 1509 O O . GLU A 1 187 ? 23.122 16.412 41.889 1.00 51.62 187 GLU A O 1
ATOM 1514 N N . ALA A 1 188 ? 22.718 17.565 43.779 1.00 52.78 188 ALA A N 1
ATOM 1515 C CA . ALA A 1 188 ? 21.897 18.640 43.213 1.00 52.78 188 ALA A CA 1
ATOM 1516 C C . ALA A 1 188 ? 22.492 19.346 41.975 1.00 52.78 188 ALA A C 1
ATOM 1518 O O . ALA A 1 188 ? 21.730 19.898 41.180 1.00 52.78 188 ALA A O 1
ATOM 1519 N N . ASP A 1 189 ? 23.808 19.273 41.763 1.00 50.06 189 ASP A N 1
ATOM 1520 C CA . ASP A 1 189 ? 24.487 19.918 40.635 1.00 50.06 189 ASP A CA 1
ATOM 1521 C C . ASP A 1 189 ? 24.457 19.086 39.328 1.00 50.06 189 ASP A C 1
ATOM 1523 O O . ASP A 1 189 ? 24.572 19.656 38.241 1.00 50.06 189 ASP A O 1
ATOM 1527 N N . GLU A 1 190 ? 24.187 17.770 39.377 1.00 46.25 190 GLU A N 1
ATOM 1528 C CA . GLU A 1 190 ? 24.052 16.905 38.179 1.00 46.25 190 GLU A CA 1
ATOM 1529 C C . GLU A 1 190 ? 22.597 16.717 37.693 1.00 46.25 190 GLU A C 1
ATOM 1531 O O . GLU A 1 190 ? 22.351 16.310 36.551 1.00 46.25 190 GLU A O 1
ATOM 1536 N N . LEU A 1 191 ? 21.605 17.068 38.520 1.00 44.09 191 LEU A N 1
ATOM 1537 C CA . LEU A 1 191 ? 20.166 16.939 38.226 1.00 44.09 191 LEU A CA 1
ATOM 1538 C C . LEU A 1 191 ? 19.677 17.834 37.069 1.00 44.09 191 LEU A C 1
ATOM 1540 O O . LEU A 1 191 ? 18.620 17.582 36.482 1.00 44.09 191 LEU A O 1
ATOM 1544 N N . SER A 1 192 ? 20.461 18.849 36.704 1.00 44.44 192 SER A N 1
ATOM 1545 C CA . SER A 1 192 ? 20.112 19.871 35.711 1.00 44.44 192 SER A CA 1
ATOM 1546 C C . SER A 1 192 ? 20.114 19.381 34.255 1.00 44.44 192 SER A C 1
ATOM 1548 O O . SER A 1 192 ? 19.599 20.080 33.385 1.00 44.44 192 SER A O 1
ATOM 1550 N N . MET A 1 193 ? 20.696 18.212 33.947 1.00 47.28 193 MET A N 1
ATOM 1551 C CA . MET A 1 193 ? 21.074 17.882 32.558 1.00 47.28 193 MET A CA 1
ATOM 1552 C C . MET A 1 193 ? 20.424 16.642 31.928 1.00 47.28 193 MET A C 1
ATOM 1554 O O . MET A 1 193 ? 20.624 16.403 30.737 1.00 47.28 193 MET A O 1
ATOM 1558 N N . ARG A 1 194 ? 19.610 15.860 32.647 1.00 47.16 194 ARG A N 1
ATOM 1559 C CA . ARG A 1 194 ? 18.979 14.646 32.083 1.00 47.16 194 ARG A CA 1
ATOM 1560 C C . ARG A 1 194 ? 17.462 14.640 32.236 1.00 47.16 194 ARG A C 1
ATOM 1562 O O . ARG A 1 194 ? 16.886 13.865 32.993 1.00 47.16 194 ARG A O 1
ATOM 1569 N N . LEU A 1 195 ? 16.808 15.494 31.451 1.00 47.66 195 LEU A N 1
ATOM 1570 C CA . LEU A 1 195 ? 15.364 15.431 31.221 1.00 47.66 195 LEU A CA 1
ATOM 1571 C C . LEU A 1 195 ? 15.050 14.222 30.328 1.00 47.66 195 LEU A C 1
ATOM 1573 O O . LEU A 1 195 ? 15.361 14.220 29.136 1.00 47.66 195 LEU A O 1
ATOM 1577 N N . ALA A 1 196 ? 14.421 13.190 30.892 1.00 55.44 196 ALA A N 1
ATOM 1578 C CA . ALA A 1 196 ? 13.852 12.114 30.092 1.00 55.44 196 ALA A CA 1
ATOM 1579 C C . ALA A 1 196 ? 12.532 12.598 29.479 1.00 55.44 196 ALA A C 1
ATOM 1581 O O . ALA A 1 196 ? 11.641 13.095 30.174 1.00 55.44 196 ALA A O 1
ATOM 1582 N N . ARG A 1 197 ? 12.411 12.469 28.156 1.00 51.06 197 ARG A N 1
ATOM 1583 C CA . ARG A 1 197 ? 11.205 12.844 27.418 1.00 51.06 197 ARG A CA 1
ATOM 1584 C C . ARG A 1 197 ? 10.211 11.687 27.494 1.00 51.06 197 ARG A C 1
ATOM 1586 O O . ARG A 1 197 ? 10.308 10.732 26.727 1.00 51.06 197 ARG A O 1
ATOM 1593 N N . VAL A 1 198 ? 9.265 11.757 28.424 1.00 55.62 198 VAL A N 1
ATOM 1594 C CA . VAL A 1 198 ? 8.213 10.746 28.570 1.00 55.62 198 VAL A CA 1
ATOM 1595 C C . VAL A 1 198 ? 6.981 11.230 27.820 1.00 55.62 198 VAL A C 1
ATOM 1597 O O . VAL A 1 198 ? 6.359 12.231 28.167 1.00 55.62 198 VAL A O 1
ATOM 1600 N N . THR A 1 199 ? 6.619 10.521 26.754 1.00 64.06 199 THR A N 1
ATOM 1601 C CA . THR A 1 199 ? 5.375 10.817 26.035 1.00 64.06 199 THR A CA 1
ATOM 1602 C C . THR A 1 199 ? 4.247 10.047 26.710 1.00 64.06 199 THR A C 1
ATOM 1604 O O . THR A 1 199 ? 4.247 8.818 26.689 1.00 64.06 199 THR A O 1
ATOM 1607 N N . SER A 1 200 ? 3.294 10.756 27.312 1.00 72.44 200 SER A N 1
ATOM 1608 C CA . SER A 1 200 ? 2.094 10.174 27.916 1.00 72.44 200 SER A CA 1
ATOM 1609 C C . SER A 1 200 ? 0.849 10.533 27.097 1.00 72.44 200 SER A C 1
ATOM 1611 O O . SER A 1 200 ? 0.894 11.373 26.193 1.00 72.44 200 SER A O 1
ATOM 1613 N N . ILE A 1 201 ? -0.262 9.845 27.353 1.00 79.31 201 ILE A N 1
ATOM 1614 C CA . ILE A 1 201 ? -1.549 10.149 26.726 1.00 79.31 201 ILE A CA 1
ATOM 1615 C C . ILE A 1 201 ? -2.521 10.508 27.836 1.00 79.31 201 ILE A C 1
ATOM 1617 O O . ILE A 1 201 ? -2.852 9.650 28.648 1.00 79.31 201 ILE A O 1
ATOM 1621 N N . ASN A 1 202 ? -2.979 11.755 27.832 1.00 83.69 202 ASN A N 1
ATOM 1622 C CA . ASN A 1 202 ? -4.033 12.227 28.714 1.00 83.69 202 ASN A CA 1
ATOM 1623 C C . ASN A 1 202 ? -5.381 11.979 28.032 1.00 83.69 202 ASN A C 1
ATOM 1625 O O . ASN A 1 202 ? -5.624 12.476 26.927 1.00 83.69 202 ASN A O 1
ATOM 1629 N N . ALA A 1 203 ? -6.228 11.179 28.673 1.00 85.69 203 ALA A N 1
ATOM 1630 C CA . ALA A 1 203 ? -7.574 10.839 28.228 1.00 85.69 203 ALA A CA 1
ATOM 1631 C C . ALA A 1 203 ? -8.632 11.258 29.265 1.00 85.69 203 ALA A C 1
ATOM 1633 O O . ALA A 1 203 ? -9.730 10.704 29.286 1.00 85.69 203 ALA A O 1
ATOM 1634 N N . GLY A 1 204 ? -8.306 12.212 30.145 1.00 85.88 204 GLY A N 1
ATOM 1635 C CA . GLY A 1 204 ? -9.231 12.746 31.143 1.00 85.88 204 GLY A CA 1
ATOM 1636 C C . GLY A 1 204 ? -9.699 11.710 32.167 1.00 85.88 204 GLY A C 1
ATOM 1637 O O . GLY A 1 204 ? -10.873 11.717 32.532 1.00 85.88 204 GLY A O 1
ATOM 1638 N N . GLY A 1 205 ? -8.822 10.794 32.591 1.00 86.38 205 GLY A N 1
ATOM 1639 C CA . GLY A 1 205 ? -9.167 9.712 33.523 1.00 86.38 205 GLY A CA 1
ATOM 1640 C C . GLY A 1 205 ? -9.663 8.428 32.843 1.00 86.38 205 GLY A C 1
ATOM 1641 O O . GLY A 1 205 ? -9.950 7.445 33.526 1.00 86.38 205 GLY A O 1
ATOM 1642 N N . LYS A 1 206 ? -9.754 8.409 31.504 1.00 90.38 206 LYS A N 1
ATOM 1643 C CA . LYS A 1 206 ? -10.137 7.239 30.690 1.00 90.38 206 LYS A CA 1
ATOM 1644 C C . LYS A 1 206 ? -8.935 6.526 30.058 1.00 90.38 206 LYS A C 1
ATOM 1646 O O . LYS A 1 206 ? -9.065 5.844 29.042 1.00 90.38 206 LYS A O 1
ATOM 1651 N N . GLU A 1 207 ? -7.738 6.655 30.628 1.00 89.56 207 GLU A N 1
ATOM 1652 C CA . GLU A 1 207 ? -6.504 6.080 30.072 1.00 89.56 207 GLU A CA 1
ATOM 1653 C C . GLU A 1 207 ? -6.576 4.548 29.999 1.00 89.56 207 GLU A C 1
ATOM 1655 O O . GLU A 1 207 ? -6.160 3.946 29.005 1.00 89.56 207 GLU A O 1
ATOM 1660 N N . ALA A 1 208 ? -7.165 3.915 31.020 1.00 89.19 208 ALA A N 1
ATOM 1661 C CA . ALA A 1 208 ? -7.385 2.471 31.053 1.00 89.19 208 ALA A CA 1
ATOM 1662 C C . ALA A 1 208 ? -8.368 2.014 29.960 1.00 89.19 208 ALA A C 1
ATOM 1664 O O . ALA A 1 208 ? -8.104 1.033 29.260 1.00 89.19 208 ALA A O 1
ATOM 1665 N N . GLU A 1 209 ? -9.465 2.750 29.756 1.00 91.94 209 GLU A N 1
ATOM 1666 C CA . GLU A 1 209 ? -10.432 2.478 28.686 1.00 91.94 209 GLU A CA 1
ATOM 1667 C C . GLU A 1 209 ? -9.800 2.651 27.301 1.00 91.94 209 GLU A C 1
ATOM 1669 O O . GLU A 1 209 ? -9.991 1.805 26.427 1.00 91.94 209 GLU A O 1
ATOM 1674 N N . LEU A 1 210 ? -8.995 3.701 27.106 1.00 91.38 210 LEU A N 1
ATOM 1675 C CA . LEU A 1 210 ? -8.275 3.947 25.858 1.00 91.38 210 LEU A CA 1
ATOM 1676 C C . LEU A 1 210 ? -7.248 2.845 25.567 1.00 91.38 210 LEU A C 1
ATOM 1678 O O . LEU A 1 210 ? -7.117 2.401 24.424 1.00 91.38 210 LEU A O 1
ATOM 1682 N N . SER A 1 211 ? -6.524 2.386 26.590 1.00 90.56 211 SER A N 1
ATOM 1683 C CA . SER A 1 211 ? -5.590 1.261 26.481 1.00 90.56 211 SER A CA 1
ATOM 1684 C C . SER A 1 211 ? -6.319 -0.031 26.095 1.00 90.56 211 SER A C 1
ATOM 1686 O O . SER A 1 211 ? -5.926 -0.717 25.145 1.00 90.56 211 SER A O 1
ATOM 1688 N N . ASN A 1 212 ? -7.449 -0.319 26.749 1.00 92.12 212 ASN A N 1
ATOM 1689 C CA . ASN A 1 212 ? -8.291 -1.463 26.414 1.00 92.12 212 ASN A CA 1
ATOM 1690 C C . ASN A 1 212 ? -8.846 -1.368 24.982 1.00 92.12 212 ASN A C 1
ATOM 1692 O O . ASN A 1 212 ? -8.764 -2.335 24.226 1.00 92.12 212 ASN A O 1
ATOM 1696 N N . ALA A 1 213 ? -9.331 -0.196 24.562 1.00 93.19 213 ALA A N 1
ATOM 1697 C CA . ALA A 1 213 ? -9.821 0.033 23.205 1.00 93.19 213 ALA A CA 1
ATOM 1698 C C . ALA A 1 213 ? -8.731 -0.227 22.152 1.00 93.19 213 ALA A C 1
ATOM 1700 O O . ALA A 1 213 ? -8.995 -0.876 21.138 1.00 93.19 213 ALA A O 1
ATOM 1701 N N . LYS A 1 214 ? -7.484 0.198 22.399 1.00 90.62 214 LYS A N 1
ATOM 1702 C CA . LYS A 1 214 ? -6.338 -0.106 21.522 1.00 90.62 214 LYS A CA 1
ATOM 1703 C C . LYS A 1 214 ? -6.043 -1.605 21.451 1.00 90.62 214 LYS A C 1
ATOM 1705 O O . LYS A 1 214 ? -5.827 -2.127 20.358 1.00 90.62 214 LYS A O 1
ATOM 1710 N N . SER A 1 215 ? -6.076 -2.301 22.588 1.00 92.25 215 SER A N 1
ATOM 1711 C CA . SER A 1 215 ? -5.886 -3.758 22.652 1.00 92.25 215 SER A CA 1
ATOM 1712 C C . SER A 1 215 ? -6.968 -4.510 21.868 1.00 92.25 215 SER A C 1
ATOM 1714 O O . SER A 1 215 ? -6.661 -5.353 21.023 1.00 92.25 215 SER A O 1
ATOM 1716 N N . LEU A 1 216 ? -8.239 -4.148 22.068 1.00 93.81 216 LEU A N 1
ATOM 1717 C CA . LEU A 1 216 ? -9.371 -4.706 21.325 1.00 93.81 216 LEU A CA 1
ATOM 1718 C C . LEU A 1 216 ? -9.275 -4.415 19.827 1.00 93.81 216 LEU A C 1
ATOM 1720 O O . LEU A 1 216 ? -9.566 -5.286 19.014 1.00 93.81 216 LEU A O 1
ATOM 1724 N N . THR A 1 217 ? -8.820 -3.218 19.460 1.00 93.44 217 THR A N 1
ATOM 1725 C CA . THR A 1 217 ? -8.602 -2.836 18.061 1.00 93.44 217 THR A CA 1
ATOM 1726 C C . THR A 1 217 ? -7.547 -3.719 17.405 1.00 93.44 217 THR A C 1
ATOM 1728 O O . THR A 1 217 ? -7.767 -4.205 16.298 1.00 93.44 217 THR A O 1
ATOM 1731 N N . LYS A 1 218 ? -6.424 -3.984 18.088 1.00 89.75 218 LYS A N 1
ATOM 1732 C CA . LYS A 1 218 ? -5.388 -4.896 17.582 1.00 89.75 218 LYS A CA 1
ATOM 1733 C C . LYS A 1 218 ? -5.971 -6.284 17.292 1.00 89.75 218 LYS A C 1
ATOM 1735 O O . LYS A 1 218 ? -5.844 -6.756 16.166 1.00 89.75 218 LYS A O 1
ATOM 1740 N N . LYS A 1 219 ? -6.687 -6.864 18.262 1.00 90.56 219 LYS A N 1
ATOM 1741 C CA . LYS A 1 219 ? -7.340 -8.179 18.120 1.00 90.56 219 LYS A CA 1
ATOM 1742 C C . LYS A 1 219 ? -8.367 -8.208 16.987 1.00 90.56 219 LYS A C 1
ATOM 1744 O O . LYS A 1 219 ? -8.393 -9.156 16.211 1.00 90.56 219 LYS A O 1
ATOM 1749 N N . TYR A 1 220 ? -9.181 -7.158 16.861 1.00 93.44 220 TYR A N 1
ATOM 1750 C CA . TYR A 1 220 ? -10.167 -7.047 15.785 1.00 93.44 220 TYR A CA 1
ATOM 1751 C C . TYR A 1 220 ? -9.502 -7.104 14.410 1.00 93.44 220 TYR A C 1
ATOM 1753 O O . TYR A 1 220 ? -9.953 -7.838 13.542 1.00 93.44 220 TYR A O 1
ATOM 1761 N N . PHE A 1 221 ? -8.410 -6.362 14.203 1.00 90.50 221 PHE A N 1
ATOM 1762 C CA . PHE A 1 221 ? -7.734 -6.356 12.906 1.00 90.50 221 PHE A CA 1
ATOM 1763 C C . PHE A 1 221 ? -6.919 -7.619 12.615 1.00 90.50 221 PHE A C 1
ATOM 1765 O O . PHE A 1 221 ? -6.692 -7.912 11.444 1.00 90.50 221 PHE A O 1
ATOM 1772 N N . GLU A 1 222 ? -6.468 -8.348 13.638 1.00 83.56 222 GLU A N 1
ATOM 1773 C CA . GLU A 1 222 ? -5.892 -9.687 13.455 1.00 83.56 222 GLU A CA 1
ATOM 1774 C C . GLU A 1 222 ? -6.951 -10.639 12.878 1.00 83.56 222 GLU A C 1
ATOM 1776 O O . GLU A 1 222 ? -6.713 -11.251 11.841 1.00 83.56 222 GLU A O 1
ATOM 1781 N N . GLN A 1 223 ? -8.155 -10.653 13.460 1.00 87.94 223 GLN A N 1
ATOM 1782 C CA . GLN A 1 223 ? -9.275 -11.483 12.996 1.00 87.94 223 GLN A CA 1
ATOM 1783 C C . GLN A 1 223 ? -9.844 -11.027 11.646 1.00 87.94 223 GLN A C 1
ATOM 1785 O O . GLN A 1 223 ? -10.107 -11.847 10.770 1.00 87.94 223 GLN A O 1
ATOM 1790 N N . LEU A 1 224 ? -10.017 -9.714 11.455 1.00 90.00 224 LEU A N 1
ATOM 1791 C CA . LEU A 1 224 ? -10.548 -9.155 10.212 1.00 90.00 224 LEU A CA 1
ATOM 1792 C C . LEU A 1 224 ? -9.649 -9.504 9.027 1.00 90.00 224 LEU A C 1
ATOM 1794 O O . LEU A 1 224 ? -10.161 -9.839 7.965 1.00 90.00 224 LEU A O 1
ATOM 1798 N N . LYS A 1 225 ? -8.322 -9.423 9.190 1.00 82.81 225 LYS A N 1
ATOM 1799 C CA . LYS A 1 225 ? -7.397 -9.722 8.094 1.00 82.81 225 LYS A CA 1
ATOM 1800 C C . LYS A 1 225 ? -7.584 -11.155 7.596 1.00 82.81 225 LYS A C 1
ATOM 1802 O O . LYS A 1 225 ? -7.700 -11.349 6.393 1.00 82.81 225 LYS A O 1
ATOM 1807 N N . GLU A 1 226 ? -7.660 -12.120 8.508 1.00 79.00 226 GLU A N 1
ATOM 1808 C CA . GLU A 1 226 ? -7.865 -13.533 8.168 1.00 79.00 226 GLU A CA 1
ATOM 1809 C C . GLU A 1 226 ? -9.233 -13.769 7.516 1.00 79.00 226 GLU A C 1
ATOM 1811 O O . GLU A 1 226 ? -9.318 -14.424 6.481 1.00 79.00 226 GLU A O 1
ATOM 1816 N N . ALA A 1 227 ? -10.293 -13.160 8.054 1.00 86.62 227 ALA A N 1
ATOM 1817 C CA . A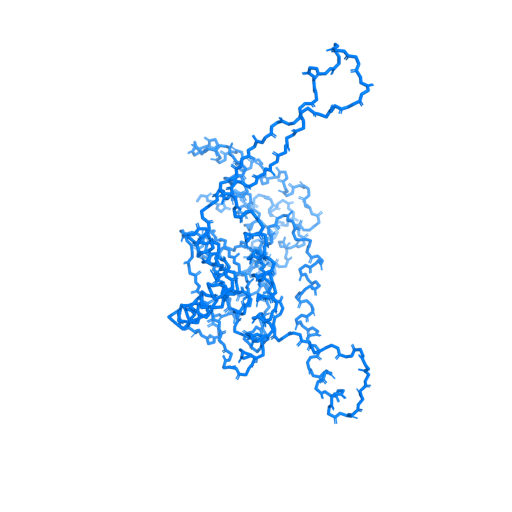LA A 1 227 ? -11.633 -13.264 7.479 1.00 86.62 227 ALA A CA 1
ATOM 1818 C C . ALA A 1 227 ? -11.727 -12.649 6.069 1.00 86.62 227 ALA A C 1
ATOM 1820 O O . ALA A 1 227 ? -12.387 -13.204 5.192 1.00 86.62 227 ALA A O 1
ATOM 1821 N N . LEU A 1 228 ? -11.068 -11.507 5.839 1.00 88.00 228 LEU A N 1
ATOM 1822 C CA . LEU A 1 228 ? -10.998 -10.864 4.525 1.00 88.00 228 LEU A CA 1
ATOM 1823 C C . LEU A 1 228 ? -10.198 -11.699 3.532 1.00 88.00 228 LEU A C 1
ATOM 1825 O O . LEU A 1 228 ? -10.632 -11.856 2.397 1.00 88.00 228 LEU A O 1
ATOM 1829 N N . ASP A 1 229 ? -9.048 -12.218 3.954 1.00 77.69 229 ASP A N 1
ATOM 1830 C CA . ASP A 1 229 ? -8.211 -13.096 3.141 1.00 77.69 229 ASP A CA 1
ATOM 1831 C C . ASP A 1 229 ? -9.024 -14.305 2.644 1.00 77.69 229 ASP A C 1
ATOM 1833 O O . ASP A 1 229 ? -9.031 -14.591 1.446 1.00 77.69 229 ASP A O 1
ATOM 1837 N N . ASP A 1 230 ? -9.779 -14.954 3.532 1.00 80.56 230 ASP A N 1
ATOM 1838 C CA . ASP A 1 230 ? -10.634 -16.089 3.177 1.00 80.56 230 ASP A CA 1
ATOM 1839 C C .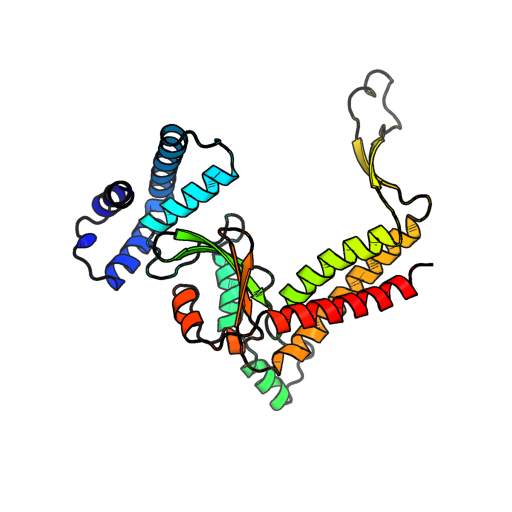 ASP A 1 230 ? -11.792 -15.691 2.253 1.00 80.56 230 ASP A C 1
ATOM 1841 O O . ASP A 1 230 ? -12.000 -16.330 1.221 1.00 80.56 230 ASP A O 1
ATOM 1845 N N . ARG A 1 231 ? -12.510 -14.607 2.576 1.00 86.25 231 ARG A N 1
ATOM 1846 C CA . ARG A 1 231 ? -13.651 -14.122 1.782 1.00 86.25 231 ARG A CA 1
ATOM 1847 C C . ARG A 1 231 ? -13.244 -13.743 0.357 1.00 86.25 231 ARG A C 1
ATOM 1849 O O . ARG A 1 231 ? -13.923 -14.106 -0.596 1.00 86.25 231 ARG A O 1
ATOM 1856 N N . LEU A 1 232 ? -12.141 -13.013 0.210 1.00 85.69 232 LEU A N 1
ATOM 1857 C CA . LEU A 1 232 ? -11.700 -12.455 -1.073 1.00 85.69 232 LEU A CA 1
ATOM 1858 C C . LEU A 1 232 ? -10.990 -13.487 -1.962 1.00 85.69 232 LEU A C 1
ATOM 1860 O O . LEU A 1 232 ? -10.891 -13.299 -3.178 1.00 85.69 232 LEU A O 1
ATOM 1864 N N . HIS A 1 233 ? -10.508 -14.592 -1.388 1.00 77.00 233 HIS A N 1
ATOM 1865 C CA . HIS A 1 233 ? -9.874 -15.663 -2.155 1.00 77.00 233 HIS A CA 1
ATOM 1866 C C . HIS A 1 233 ? -10.831 -16.327 -3.156 1.00 77.00 233 HIS A C 1
ATOM 1868 O O . HIS A 1 233 ? -10.414 -16.718 -4.248 1.00 77.00 233 HIS A O 1
ATOM 1874 N N . GLU A 1 234 ? -12.106 -16.450 -2.788 1.00 79.12 234 GLU A N 1
ATOM 1875 C CA . GLU A 1 234 ? -13.135 -17.076 -3.623 1.00 79.12 234 GLU A CA 1
ATOM 1876 C C . GLU A 1 234 ? -13.697 -16.125 -4.690 1.00 79.12 234 GLU A C 1
ATOM 1878 O O . GLU A 1 234 ? -14.338 -16.567 -5.646 1.00 79.12 234 GLU A O 1
ATOM 1883 N N . GLU A 1 235 ? -13.432 -14.823 -4.565 1.00 83.44 235 GLU A N 1
ATOM 1884 C CA . GLU A 1 235 ? -13.931 -13.822 -5.500 1.00 83.44 235 GLU A CA 1
ATOM 1885 C C . GLU A 1 235 ? -13.222 -13.863 -6.863 1.00 83.44 235 GLU A C 1
ATOM 1887 O O . GLU A 1 235 ? -12.122 -14.397 -7.050 1.00 83.44 235 GLU A O 1
ATOM 1892 N N . ALA A 1 236 ? -13.873 -13.263 -7.862 1.00 86.19 236 ALA A N 1
ATOM 1893 C CA . ALA A 1 236 ? -13.312 -13.157 -9.200 1.00 86.19 236 ALA A CA 1
ATOM 1894 C C . ALA A 1 236 ? -11.988 -12.363 -9.182 1.00 86.19 236 ALA A C 1
ATOM 1896 O O . ALA A 1 236 ? -11.932 -11.293 -8.574 1.00 86.19 236 ALA A O 1
ATOM 1897 N N . PRO A 1 237 ? -10.942 -12.824 -9.897 1.00 87.56 237 PRO A N 1
ATOM 1898 C CA . PRO A 1 237 ? -9.652 -12.149 -9.903 1.00 87.56 237 PRO A CA 1
ATOM 1899 C C . PRO A 1 237 ? -9.747 -10.808 -10.627 1.00 87.56 237 PRO A C 1
ATOM 1901 O O . PRO A 1 237 ? -9.913 -10.739 -11.847 1.00 87.56 237 PRO A O 1
ATOM 1904 N N . VAL A 1 238 ? -9.625 -9.738 -9.854 1.00 91.44 238 VAL A N 1
ATOM 1905 C CA . VAL A 1 238 ? -9.568 -8.356 -10.334 1.00 91.44 238 VAL A CA 1
ATOM 1906 C C . VAL A 1 238 ? -8.432 -7.589 -9.669 1.00 91.44 238 VAL A C 1
ATOM 1908 O O . VAL A 1 238 ? -8.051 -7.881 -8.531 1.00 91.44 238 VAL A O 1
ATOM 1911 N N . TYR A 1 239 ? -7.917 -6.580 -10.364 1.00 91.19 239 TYR A N 1
ATOM 1912 C CA . TYR A 1 239 ? -7.066 -5.558 -9.762 1.00 91.19 239 TYR A CA 1
ATOM 1913 C C . TYR A 1 239 ? -7.807 -4.218 -9.735 1.00 91.19 239 TYR A C 1
ATOM 1915 O O . TYR A 1 239 ? -8.633 -3.932 -10.604 1.00 91.19 239 TYR A O 1
ATOM 1923 N N . TYR A 1 240 ? -7.506 -3.381 -8.752 1.00 93.19 240 TYR A N 1
ATOM 1924 C CA . TYR A 1 240 ? -8.014 -2.021 -8.646 1.00 93.19 240 TYR A CA 1
ATOM 1925 C C . TYR A 1 240 ? -6.853 -1.048 -8.786 1.00 93.19 240 TYR A C 1
ATOM 1927 O O . TYR A 1 240 ? -5.781 -1.256 -8.225 1.00 93.19 240 TYR A O 1
ATOM 1935 N N . GLU A 1 241 ? -7.087 0.028 -9.524 1.00 91.88 241 GLU A N 1
ATOM 1936 C CA . GLU A 1 241 ? -6.150 1.138 -9.645 1.00 91.88 241 GLU A CA 1
ATOM 1937 C C . GLU A 1 241 ? -6.760 2.340 -8.934 1.00 91.88 241 GLU A C 1
ATOM 1939 O O . GLU A 1 241 ? -7.816 2.841 -9.334 1.00 91.88 241 GLU A O 1
ATOM 1944 N N . ILE A 1 242 ? -6.128 2.763 -7.845 1.00 91.19 242 ILE A N 1
ATOM 1945 C CA . ILE A 1 242 ? -6.627 3.837 -6.996 1.00 91.19 242 ILE A CA 1
ATOM 1946 C C . ILE A 1 242 ? -5.606 4.967 -7.019 1.00 91.19 242 ILE A C 1
ATOM 1948 O O . ILE A 1 242 ? -4.532 4.884 -6.431 1.00 91.19 242 ILE A O 1
ATOM 1952 N N . HIS A 1 243 ? -5.947 6.047 -7.714 1.00 87.50 243 HIS A N 1
ATOM 1953 C CA . HIS A 1 243 ? -5.099 7.232 -7.773 1.00 87.50 243 HIS A CA 1
ATOM 1954 C C . HIS A 1 243 ? -5.180 8.012 -6.455 1.00 87.50 243 HIS A C 1
ATOM 1956 O O . HIS A 1 243 ? -6.277 8.364 -6.000 1.00 87.50 243 HIS A O 1
ATOM 1962 N N . GLY A 1 244 ? -4.017 8.259 -5.851 1.00 76.06 244 GLY A N 1
ATOM 1963 C CA . GLY A 1 244 ? -3.847 9.069 -4.648 1.00 76.06 244 GLY A CA 1
ATOM 1964 C C . GLY A 1 244 ? -2.897 10.230 -4.933 1.00 76.06 244 GLY A C 1
ATOM 1965 O O . GLY A 1 244 ? -1.873 10.033 -5.572 1.00 76.06 244 GLY A O 1
ATOM 1966 N N . GLY A 1 245 ? -3.223 11.443 -4.480 1.00 74.38 245 GLY A N 1
ATOM 1967 C CA . GLY A 1 245 ? -2.422 12.635 -4.799 1.00 74.38 245 GLY A CA 1
ATOM 1968 C C . GLY A 1 245 ? -2.245 12.870 -6.310 1.00 74.38 245 GLY A C 1
ATOM 1969 O O . GLY A 1 245 ? -2.934 12.259 -7.126 1.00 74.38 245 GLY A O 1
ATOM 1970 N N . GLU A 1 246 ? -1.327 13.763 -6.689 1.00 72.31 246 GLU A N 1
ATOM 1971 C CA . GLU A 1 246 ? -1.055 14.058 -8.108 1.00 72.31 246 GLU A CA 1
ATOM 1972 C C . GLU A 1 246 ? -0.207 12.958 -8.783 1.00 72.31 246 GLU A C 1
ATOM 1974 O O . GLU A 1 246 ? -0.514 12.540 -9.901 1.00 72.31 246 GLU A O 1
ATOM 1979 N N . ASN A 1 247 ? 0.785 12.398 -8.075 1.00 75.38 247 ASN A N 1
ATOM 1980 C CA . ASN A 1 247 ? 1.786 11.480 -8.642 1.00 75.38 247 ASN A CA 1
ATOM 1981 C C . ASN A 1 247 ? 1.847 10.097 -7.964 1.00 75.38 247 ASN A C 1
ATOM 1983 O O . ASN A 1 247 ? 2.887 9.442 -8.025 1.00 75.38 247 ASN A O 1
ATOM 1987 N N . HIS A 1 248 ? 0.770 9.627 -7.319 1.00 83.56 248 HIS A N 1
ATOM 1988 C CA . HIS A 1 248 ? 0.754 8.318 -6.652 1.00 83.56 248 HIS A CA 1
ATOM 1989 C C . HIS A 1 248 ? -0.399 7.406 -7.115 1.00 83.56 248 HIS A C 1
ATOM 1991 O O . HIS A 1 248 ? -1.503 7.847 -7.440 1.00 83.56 248 HIS A O 1
ATOM 1997 N N . THR A 1 249 ? -0.146 6.099 -7.213 1.00 86.38 249 THR A N 1
ATOM 1998 C CA . THR A 1 249 ? -1.152 5.097 -7.613 1.00 86.38 249 THR A CA 1
ATOM 1999 C C . THR A 1 249 ? -1.049 3.830 -6.765 1.00 86.38 249 THR A C 1
ATOM 2001 O O . THR A 1 249 ? -0.045 3.133 -6.796 1.00 86.38 249 THR A O 1
ATOM 2004 N N . GLU A 1 250 ? -2.110 3.488 -6.041 1.00 89.62 250 GLU A N 1
ATOM 2005 C CA . GLU A 1 250 ? -2.219 2.222 -5.312 1.00 89.62 250 GLU A CA 1
ATOM 2006 C C . GLU A 1 250 ? -2.792 1.155 -6.272 1.00 89.62 250 GLU A C 1
ATOM 2008 O O . GLU A 1 250 ? -3.911 1.293 -6.778 1.00 89.62 250 GLU A O 1
ATOM 2013 N N . PHE A 1 251 ? -2.030 0.094 -6.539 1.00 88.12 251 PHE A N 1
ATOM 2014 C CA . PHE A 1 251 ? -2.467 -1.095 -7.270 1.00 88.12 251 PHE A CA 1
ATOM 2015 C C . PHE A 1 251 ? -2.868 -2.172 -6.262 1.00 88.12 251 PHE A C 1
ATOM 2017 O O . PHE A 1 251 ? -2.036 -2.732 -5.544 1.00 88.12 251 PHE A O 1
ATOM 2024 N N . VAL A 1 252 ? -4.166 -2.450 -6.201 1.00 90.75 252 VAL A N 1
ATOM 2025 C CA . VAL A 1 252 ? -4.753 -3.329 -5.190 1.00 90.75 252 VAL A CA 1
ATOM 2026 C C . VAL A 1 252 ? -5.219 -4.622 -5.841 1.00 90.75 252 VAL A C 1
ATOM 2028 O O . VAL A 1 252 ? -6.075 -4.605 -6.722 1.00 90.75 252 VAL A O 1
ATOM 2031 N N . PHE A 1 253 ? -4.689 -5.752 -5.394 1.00 87.56 253 PHE A N 1
ATOM 2032 C CA . PHE A 1 253 ? -5.002 -7.069 -5.948 1.00 87.56 253 PHE A CA 1
ATOM 2033 C C . PHE A 1 253 ? -6.007 -7.807 -5.066 1.00 87.56 253 PHE A C 1
ATOM 2035 O O . PHE A 1 253 ? -5.818 -7.913 -3.855 1.00 87.56 253 PHE A O 1
ATOM 2042 N N . SER A 1 254 ? -7.089 -8.309 -5.664 1.00 88.25 254 SER A N 1
ATOM 2043 C CA . SER A 1 254 ? -8.162 -9.000 -4.927 1.00 88.25 254 SER A CA 1
ATOM 2044 C C . SER A 1 254 ? -7.698 -10.305 -4.277 1.00 88.25 254 SER A C 1
ATOM 2046 O O . SER A 1 254 ? -8.035 -10.560 -3.126 1.00 88.25 254 SER A O 1
ATOM 2048 N N . ASN A 1 255 ? -6.913 -11.113 -4.994 1.00 81.69 255 ASN A N 1
ATOM 2049 C CA . ASN A 1 255 ? -6.423 -12.422 -4.546 1.00 81.69 255 ASN A CA 1
ATOM 2050 C C . ASN A 1 255 ? -5.207 -12.896 -5.366 1.00 81.69 255 ASN A C 1
ATOM 2052 O O . ASN A 1 255 ? -4.833 -12.255 -6.350 1.00 81.69 255 ASN A O 1
ATOM 2056 N N . VAL A 1 256 ? -4.597 -14.033 -5.003 1.00 74.56 256 VAL A N 1
ATOM 2057 C CA . VAL A 1 256 ? -3.452 -14.612 -5.744 1.00 74.56 256 VAL A CA 1
ATOM 2058 C C . VAL A 1 256 ? -3.710 -14.746 -7.251 1.00 74.56 256 VAL A C 1
ATOM 2060 O O . VAL A 1 256 ? -2.845 -14.400 -8.051 1.00 74.56 256 VAL A O 1
ATOM 2063 N N . LYS A 1 257 ? -4.907 -15.167 -7.677 1.00 76.19 257 LYS A N 1
ATOM 2064 C CA . LYS A 1 257 ? -5.219 -15.323 -9.111 1.00 76.19 257 LYS A CA 1
ATOM 2065 C C . LYS A 1 257 ? -5.168 -13.991 -9.870 1.00 76.19 257 LYS A C 1
ATOM 2067 O O . LYS A 1 257 ? -4.936 -13.971 -11.076 1.00 76.19 257 LYS A O 1
ATOM 2072 N N . SER A 1 258 ? -5.378 -12.865 -9.182 1.00 78.94 258 SER A N 1
ATOM 2073 C CA . SER A 1 258 ? -5.285 -11.532 -9.790 1.00 78.94 258 SER A CA 1
ATOM 2074 C C . SER A 1 258 ? -3.848 -11.063 -10.048 1.00 78.94 258 SER A C 1
ATOM 2076 O O . SER A 1 258 ? -3.657 -10.218 -10.921 1.00 78.94 258 SER A O 1
ATOM 2078 N N . ILE A 1 259 ? -2.854 -11.640 -9.359 1.00 71.81 259 ILE A N 1
ATOM 2079 C CA . ILE A 1 259 ? -1.426 -11.350 -9.570 1.00 71.81 259 ILE A CA 1
ATOM 2080 C C . ILE A 1 259 ? -0.690 -12.458 -10.342 1.00 71.81 259 ILE A C 1
ATOM 2082 O O . ILE A 1 259 ? 0.417 -12.248 -10.822 1.00 71.81 259 ILE A O 1
ATOM 2086 N N . GLU A 1 260 ? -1.306 -13.627 -10.529 1.00 68.56 260 GLU A N 1
ATOM 2087 C CA . GLU A 1 260 ? -0.709 -14.740 -11.276 1.00 68.56 260 GLU A CA 1
ATOM 2088 C C . GLU A 1 260 ? -0.285 -14.316 -12.693 1.00 68.56 260 GLU A C 1
ATOM 2090 O O . GLU A 1 260 ? -1.054 -13.694 -13.431 1.00 68.56 260 GLU A O 1
ATOM 2095 N N . GLY A 1 261 ? 0.948 -14.643 -13.087 1.00 58.09 261 GLY A N 1
ATOM 2096 C CA . GLY A 1 261 ? 1.503 -14.279 -14.394 1.00 58.09 261 GLY A CA 1
ATOM 2097 C C . GLY A 1 261 ? 1.862 -12.798 -14.551 1.00 58.09 261 GLY A C 1
ATOM 2098 O O . GLY A 1 261 ? 2.173 -12.377 -15.661 1.00 58.09 261 GLY A O 1
ATOM 2099 N N . ILE A 1 262 ? 1.811 -12.007 -13.475 1.00 63.06 262 ILE A N 1
ATOM 2100 C CA . ILE A 1 262 ? 2.348 -10.648 -13.462 1.00 63.06 262 ILE A CA 1
ATOM 2101 C C . ILE A 1 262 ? 3.827 -10.711 -13.111 1.00 63.06 262 ILE A C 1
ATOM 2103 O O . ILE A 1 262 ? 4.200 -11.078 -11.999 1.00 63.06 262 ILE A O 1
ATOM 2107 N N . ARG A 1 263 ? 4.671 -10.284 -14.045 1.00 57.06 263 ARG A N 1
ATOM 2108 C CA . ARG A 1 263 ? 6.093 -10.084 -13.797 1.00 57.06 263 ARG A CA 1
ATOM 2109 C C . ARG A 1 263 ? 6.287 -8.654 -13.354 1.00 57.06 263 ARG A C 1
ATOM 2111 O O . ARG A 1 263 ? 5.898 -7.708 -14.034 1.00 57.06 263 ARG A O 1
ATOM 2118 N N . PHE A 1 264 ? 6.952 -8.487 -12.227 1.00 55.56 264 PHE A N 1
ATOM 2119 C CA . PHE A 1 264 ? 7.171 -7.174 -11.636 1.00 55.56 264 PHE A CA 1
ATOM 2120 C C . PHE A 1 264 ? 7.930 -6.213 -12.566 1.00 55.56 264 PHE A C 1
ATOM 2122 O O . PHE A 1 264 ? 7.661 -5.016 -12.581 1.00 55.56 264 PHE A O 1
ATOM 2129 N N . SER A 1 265 ? 8.819 -6.744 -13.412 1.00 51.00 265 SER A N 1
ATOM 2130 C CA . SER A 1 265 ? 9.540 -5.974 -14.431 1.00 51.00 265 SER A CA 1
ATOM 2131 C C . SER A 1 265 ? 8.700 -5.509 -15.619 1.00 51.00 265 SER A C 1
ATOM 2133 O O . SER A 1 265 ? 9.185 -4.731 -16.438 1.00 51.00 265 SER A O 1
ATOM 2135 N N . HIS A 1 266 ? 7.475 -6.011 -15.727 1.00 55.41 266 HIS A N 1
ATOM 2136 C CA . HIS A 1 266 ? 6.495 -5.647 -16.739 1.00 55.41 266 HIS A CA 1
ATOM 2137 C C . HIS A 1 266 ? 5.167 -5.268 -16.084 1.00 55.41 266 HIS A C 1
ATOM 2139 O O . HIS A 1 266 ? 4.139 -5.333 -16.751 1.00 55.41 266 HIS A O 1
ATOM 2145 N N . LEU A 1 267 ? 5.176 -4.854 -14.804 1.00 67.81 267 LEU A N 1
ATOM 2146 C CA . LEU A 1 267 ? 3.972 -4.754 -13.976 1.00 67.81 267 LEU A CA 1
ATOM 2147 C C . LEU A 1 267 ? 2.829 -4.046 -14.706 1.00 67.81 267 LEU A C 1
ATOM 2149 O O . LEU A 1 267 ? 1.737 -4.586 -14.803 1.00 67.81 267 LEU A O 1
ATOM 2153 N N . ILE A 1 268 ? 3.068 -2.841 -15.223 1.00 71.81 268 ILE A N 1
ATOM 2154 C CA . ILE A 1 268 ? 2.006 -2.026 -15.828 1.00 71.81 268 ILE A CA 1
ATOM 2155 C C . ILE A 1 268 ? 1.472 -2.669 -17.118 1.00 71.81 268 ILE A C 1
ATOM 2157 O O . ILE A 1 268 ? 0.265 -2.636 -17.353 1.00 71.81 268 ILE A O 1
ATOM 2161 N N . SER A 1 269 ? 2.341 -3.285 -17.926 1.00 68.12 269 SER A N 1
ATOM 2162 C CA . SER A 1 269 ? 1.936 -3.982 -19.154 1.00 68.12 269 SER A CA 1
ATOM 2163 C C . SER A 1 269 ? 1.159 -5.257 -18.820 1.00 68.12 269 SER A C 1
ATOM 2165 O O . SER A 1 269 ? 0.033 -5.434 -19.284 1.00 68.12 269 SER A O 1
ATOM 2167 N N . ASP A 1 270 ? 1.682 -6.080 -17.911 1.00 67.50 270 ASP A N 1
ATOM 2168 C CA . ASP A 1 270 ? 1.046 -7.325 -17.481 1.00 67.50 270 ASP A CA 1
ATOM 2169 C C . ASP A 1 270 ? -0.299 -7.050 -16.763 1.00 67.50 270 ASP A C 1
ATOM 2171 O O . ASP A 1 270 ? -1.265 -7.788 -16.963 1.00 67.50 270 ASP A O 1
ATOM 2175 N N . ILE A 1 271 ? -0.414 -5.954 -15.995 1.00 77.00 271 ILE A N 1
ATOM 2176 C CA . ILE A 1 271 ? -1.673 -5.491 -15.378 1.00 77.00 271 ILE A CA 1
ATOM 2177 C C . ILE A 1 271 ? -2.677 -5.007 -16.430 1.00 77.00 271 ILE A C 1
ATOM 2179 O O . ILE A 1 271 ? -3.877 -5.212 -16.253 1.00 77.00 271 ILE A O 1
ATOM 2183 N N . SER A 1 272 ? -2.235 -4.374 -17.521 1.00 74.62 272 SER A N 1
ATOM 2184 C CA . SER A 1 272 ? -3.149 -3.845 -18.546 1.00 74.62 272 SER A CA 1
ATOM 2185 C C . SER A 1 272 ? -4.003 -4.936 -19.209 1.00 74.62 272 SER A C 1
ATOM 2187 O O . SER A 1 272 ? -5.128 -4.670 -19.631 1.00 74.62 272 SER A O 1
ATOM 2189 N N . GLY A 1 273 ? -3.503 -6.177 -19.232 1.00 77.25 273 GLY A N 1
ATOM 2190 C CA . GLY A 1 273 ? -4.233 -7.362 -19.686 1.00 77.25 273 GLY A CA 1
ATOM 2191 C C . GLY A 1 273 ? -5.137 -8.006 -18.626 1.00 77.25 273 GLY A C 1
ATOM 2192 O O . GLY A 1 273 ? -5.827 -8.982 -18.925 1.00 77.25 273 GLY A O 1
ATOM 2193 N N . LYS A 1 274 ? -5.148 -7.508 -17.383 1.00 83.12 274 LYS A N 1
ATOM 2194 C CA . LYS A 1 274 ? -5.970 -8.043 -16.288 1.00 83.12 274 LYS A CA 1
ATOM 2195 C C . LYS A 1 274 ? -7.338 -7.374 -16.225 1.00 83.12 274 LYS A C 1
ATOM 2197 O O . LYS A 1 274 ? -7.549 -6.243 -16.657 1.00 83.12 274 LYS A O 1
ATOM 2202 N N . LYS A 1 275 ? -8.296 -8.071 -15.608 1.00 90.31 275 LYS A N 1
ATOM 2203 C CA . LYS A 1 275 ? -9.626 -7.515 -15.351 1.00 90.31 275 LYS A CA 1
ATOM 2204 C C . LYS A 1 275 ? -9.534 -6.411 -14.294 1.00 90.31 275 LYS A C 1
ATOM 2206 O O . LYS A 1 275 ? -9.180 -6.671 -13.144 1.00 90.31 275 LYS A O 1
ATOM 2211 N N . LYS A 1 276 ? -9.899 -5.189 -14.682 1.00 92.62 276 LYS A N 1
ATOM 2212 C CA . LYS A 1 276 ? -9.970 -4.036 -13.781 1.00 92.62 276 LYS A CA 1
ATOM 2213 C C . LYS A 1 276 ? -11.290 -4.032 -13.008 1.00 92.62 276 LYS A C 1
ATOM 2215 O O . LYS A 1 276 ? -12.364 -4.126 -13.601 1.00 92.62 276 LYS A O 1
ATOM 2220 N N . GLY A 1 277 ? -11.205 -3.934 -11.687 1.00 92.19 277 GLY A N 1
ATOM 2221 C CA . GLY A 1 277 ? -12.339 -3.751 -10.789 1.00 92.19 277 GLY A CA 1
ATOM 2222 C C . GLY A 1 277 ? -12.759 -2.285 -10.676 1.00 92.19 277 GLY A C 1
ATOM 2223 O O . GLY A 1 277 ? -12.033 -1.366 -11.063 1.00 92.19 277 GLY A O 1
ATOM 2224 N N . HIS A 1 278 ? -13.943 -2.050 -10.113 1.00 92.06 278 HIS A N 1
ATOM 2225 C CA . HIS A 1 278 ? -14.462 -0.700 -9.909 1.00 92.06 278 HIS A CA 1
ATOM 2226 C C . HIS A 1 278 ? -14.198 -0.205 -8.487 1.00 92.06 278 HIS A C 1
ATOM 2228 O O . HIS A 1 278 ? -14.482 -0.900 -7.515 1.00 92.06 278 HIS A O 1
ATOM 2234 N N . ARG A 1 279 ? -13.723 1.040 -8.365 1.00 91.12 279 ARG A N 1
ATOM 2235 C CA . ARG A 1 279 ? -13.375 1.658 -7.077 1.00 91.12 279 ARG A CA 1
ATOM 2236 C C . ARG A 1 279 ? -14.522 1.661 -6.059 1.00 91.12 279 ARG A C 1
ATOM 2238 O O . ARG A 1 279 ? -14.269 1.421 -4.885 1.00 91.12 279 ARG A O 1
ATOM 2245 N N . PHE A 1 280 ? -15.768 1.854 -6.499 1.00 92.00 280 PHE A N 1
ATOM 2246 C CA . PHE A 1 280 ? -16.923 1.893 -5.592 1.00 92.00 280 PHE A CA 1
ATOM 2247 C C . PHE A 1 280 ? -17.104 0.592 -4.791 1.00 92.00 280 PHE A C 1
ATOM 2249 O O . PHE A 1 280 ? -17.634 0.634 -3.687 1.00 92.00 280 PHE A O 1
ATOM 2256 N N . VAL A 1 281 ? -16.652 -0.553 -5.324 1.00 91.75 281 VAL A N 1
ATOM 2257 C CA . VAL A 1 281 ? -16.698 -1.844 -4.620 1.00 91.75 281 VAL A CA 1
ATOM 2258 C C . VAL A 1 281 ? -15.763 -1.813 -3.415 1.00 91.75 281 VAL A C 1
ATOM 2260 O O . VAL A 1 281 ? -16.150 -2.188 -2.314 1.00 91.75 281 VAL A O 1
ATOM 2263 N N . VAL A 1 282 ? -14.545 -1.301 -3.609 1.00 93.44 282 VAL A N 1
ATOM 2264 C CA . VAL A 1 282 ? -13.554 -1.153 -2.536 1.00 93.44 282 VAL A CA 1
ATOM 2265 C C . VAL A 1 282 ? -14.050 -0.165 -1.483 1.00 93.44 282 VAL A C 1
ATOM 2267 O O . VAL A 1 282 ? -13.968 -0.448 -0.290 1.00 93.44 282 VAL A O 1
ATOM 2270 N N . ASP A 1 283 ? -14.612 0.966 -1.915 1.00 94.88 283 ASP A N 1
ATOM 2271 C CA . ASP A 1 283 ? -15.152 1.981 -1.007 1.00 94.88 283 ASP A CA 1
ATOM 2272 C C . ASP A 1 283 ? -16.320 1.427 -0.167 1.00 94.88 283 ASP A C 1
ATOM 2274 O O . ASP A 1 283 ? -16.382 1.684 1.036 1.00 94.88 283 ASP A O 1
ATOM 2278 N N . ALA A 1 284 ? -17.203 0.618 -0.768 1.00 95.31 284 ALA A N 1
ATOM 2279 C CA . ALA A 1 284 ? -18.299 -0.048 -0.064 1.00 95.31 284 ALA A CA 1
ATOM 2280 C C . ALA A 1 284 ? -17.785 -1.046 0.987 1.00 95.31 284 ALA A C 1
ATOM 2282 O O . ALA A 1 284 ? -18.208 -0.987 2.139 1.00 95.31 284 ALA A O 1
ATOM 2283 N N . LEU A 1 285 ? -16.807 -1.890 0.635 1.00 94.50 285 LEU A N 1
ATOM 2284 C CA . LEU A 1 285 ? -16.184 -2.818 1.586 1.00 94.50 285 LEU A CA 1
ATOM 2285 C C . LEU A 1 285 ? -15.537 -2.074 2.764 1.00 94.50 285 LEU A C 1
ATOM 2287 O O . LEU A 1 285 ? -15.693 -2.473 3.916 1.00 94.50 285 LEU A O 1
ATOM 2291 N N . ILE A 1 286 ? -14.841 -0.964 2.502 1.00 96.75 286 ILE A N 1
ATOM 2292 C CA . ILE A 1 286 ? -14.251 -0.133 3.561 1.00 96.75 286 ILE A CA 1
ATOM 2293 C C . ILE A 1 286 ? -15.339 0.461 4.460 1.00 96.75 286 ILE A C 1
ATOM 2295 O O . ILE A 1 286 ? -15.161 0.493 5.681 1.00 96.75 286 ILE A O 1
ATOM 2299 N N . ALA A 1 287 ? -16.440 0.952 3.888 1.00 97.12 287 ALA A N 1
ATOM 2300 C CA . ALA A 1 287 ? -17.541 1.536 4.646 1.00 97.12 287 ALA A CA 1
ATOM 2301 C C . ALA A 1 287 ? -18.218 0.494 5.550 1.00 97.12 287 ALA A C 1
ATOM 2303 O O . ALA A 1 287 ? -18.371 0.738 6.751 1.00 97.12 287 ALA A O 1
ATOM 2304 N N . ASP A 1 288 ? -18.530 -0.680 5.004 1.00 96.62 288 ASP A N 1
ATOM 2305 C CA . ASP A 1 288 ? -19.171 -1.775 5.731 1.00 96.62 288 ASP A CA 1
ATOM 2306 C C . ASP A 1 288 ? -18.298 -2.258 6.893 1.00 96.62 288 ASP A C 1
ATOM 2308 O O . ASP A 1 288 ? -18.764 -2.338 8.033 1.00 96.62 288 ASP A O 1
ATOM 2312 N N . GLU A 1 289 ? -17.010 -2.510 6.645 1.00 96.88 289 GLU A N 1
ATOM 2313 C CA . GLU A 1 289 ? -16.080 -2.943 7.694 1.00 96.88 289 GLU A CA 1
ATOM 2314 C C . GLU A 1 289 ? -15.812 -1.834 8.729 1.00 96.88 289 GLU A C 1
ATOM 2316 O O . GLU A 1 289 ? -15.614 -2.114 9.915 1.00 96.88 289 GLU A O 1
ATOM 2321 N N . THR A 1 290 ? -15.864 -0.558 8.325 1.00 97.50 290 THR A N 1
ATOM 2322 C CA . THR A 1 290 ? -15.771 0.579 9.258 1.00 97.50 290 THR A CA 1
ATOM 2323 C C . THR A 1 290 ? -16.977 0.630 10.196 1.00 97.50 290 THR A C 1
ATOM 2325 O O . THR A 1 290 ? -16.804 0.831 11.402 1.00 97.50 290 THR A O 1
ATOM 2328 N N . GLU A 1 291 ? -18.196 0.428 9.692 1.00 97.38 291 GLU A N 1
ATOM 2329 C CA . GLU A 1 291 ? -19.394 0.403 10.538 1.00 97.38 291 GLU A CA 1
ATOM 2330 C C . GLU A 1 291 ? -19.448 -0.846 11.431 1.00 97.38 291 GLU A C 1
ATOM 2332 O O . GLU A 1 291 ? -19.863 -0.745 12.590 1.00 97.38 291 GLU A O 1
ATOM 2337 N N . GLN A 1 292 ? -18.965 -2.001 10.961 1.00 96.69 292 GLN A N 1
ATOM 2338 C CA . GLN A 1 292 ? -18.795 -3.191 11.804 1.00 96.69 292 GLN A CA 1
ATOM 2339 C C . GLN A 1 292 ? -17.806 -2.936 12.948 1.00 96.69 292 GLN A C 1
ATOM 2341 O O . GLN A 1 292 ? -18.146 -3.159 14.115 1.00 96.69 292 GLN A O 1
ATOM 2346 N N . PHE A 1 293 ? -16.631 -2.374 12.644 1.00 97.06 293 PHE A N 1
ATOM 2347 C CA . PHE A 1 293 ? -15.641 -2.010 13.657 1.00 97.06 293 PHE A CA 1
ATOM 2348 C C . PHE A 1 293 ? -16.217 -1.028 14.681 1.00 97.06 293 PHE A C 1
ATOM 2350 O O . PHE A 1 293 ? -16.050 -1.202 15.887 1.00 97.06 293 PHE A O 1
ATOM 2357 N N . LYS A 1 294 ? -16.928 0.000 14.212 1.00 96.56 294 LYS A N 1
ATOM 2358 C CA . LYS A 1 294 ? -17.558 1.010 15.066 1.00 96.56 294 LYS A CA 1
ATOM 2359 C C . LYS A 1 294 ? -18.560 0.387 16.035 1.00 96.56 294 LYS A C 1
ATOM 2361 O O . LYS A 1 294 ? -18.502 0.680 17.227 1.00 96.56 294 LYS A O 1
ATOM 2366 N N . LYS A 1 295 ? -19.446 -0.493 15.553 1.00 96.38 295 LYS A N 1
ATOM 2367 C CA . LYS A 1 295 ? -20.387 -1.236 16.410 1.00 96.38 295 LYS A CA 1
ATOM 2368 C C . LYS A 1 295 ? -19.640 -2.090 17.432 1.00 96.38 295 LYS A C 1
ATOM 2370 O O . LYS A 1 295 ? -19.960 -2.040 18.619 1.00 96.38 295 LYS A O 1
ATOM 2375 N N . PHE A 1 296 ? -18.616 -2.819 16.987 1.00 96.00 296 PHE A N 1
ATOM 2376 C CA . PHE A 1 296 ? -17.780 -3.640 17.856 1.00 96.00 296 PHE A CA 1
ATOM 2377 C C . PHE A 1 296 ? -17.131 -2.809 18.969 1.00 96.00 296 PHE A C 1
ATOM 2379 O O . PHE A 1 296 ? -17.353 -3.098 20.144 1.00 96.00 296 PHE A O 1
ATOM 2386 N N . ILE A 1 297 ? -16.384 -1.755 18.630 1.00 95.50 297 ILE A N 1
ATOM 2387 C CA . ILE A 1 297 ? -15.576 -1.021 19.607 1.00 95.50 297 ILE A CA 1
ATOM 2388 C C . ILE A 1 297 ? -16.435 -0.191 20.564 1.00 95.50 297 ILE A C 1
ATOM 2390 O O . ILE A 1 297 ? -16.191 -0.206 21.769 1.00 95.50 297 ILE A O 1
ATOM 2394 N N . LEU A 1 298 ? -17.485 0.472 20.066 1.00 93.56 298 LEU A N 1
ATOM 2395 C CA . LEU A 1 298 ? -18.353 1.302 20.903 1.00 93.56 298 LEU A CA 1
ATOM 2396 C C . LEU A 1 298 ? -19.204 0.464 21.861 1.00 93.56 298 LEU A C 1
ATOM 2398 O O . LEU A 1 298 ? -19.533 0.940 22.937 1.00 93.56 298 LEU A O 1
ATOM 2402 N N . SER A 1 299 ? -19.500 -0.799 21.533 1.00 93.44 299 SER A N 1
ATOM 2403 C CA . SER A 1 299 ? -20.157 -1.714 22.480 1.00 93.44 299 SER A CA 1
ATOM 2404 C C . SER A 1 299 ? -19.269 -2.118 23.670 1.00 93.44 299 SER A C 1
ATOM 2406 O O . SER A 1 299 ? -19.761 -2.684 24.648 1.00 93.44 299 SER A O 1
ATOM 2408 N N . LYS A 1 300 ? -17.953 -1.879 23.580 1.00 90.44 300 LYS A N 1
ATOM 2409 C CA . LYS A 1 300 ? -16.944 -2.300 24.567 1.00 90.44 300 LYS A CA 1
ATOM 2410 C C . LYS A 1 300 ? -16.312 -1.136 25.332 1.00 90.44 300 LYS A C 1
ATOM 2412 O O . LYS A 1 300 ? -15.684 -1.382 26.360 1.00 90.44 300 LYS A O 1
ATOM 2417 N N . ILE A 1 301 ? -16.471 0.093 24.846 1.00 86.31 301 ILE A N 1
ATOM 2418 C CA . ILE A 1 301 ? -16.115 1.326 25.555 1.00 86.31 301 ILE A CA 1
ATOM 2419 C C . ILE A 1 301 ? -17.320 1.718 26.425 1.00 86.31 301 ILE A C 1
ATOM 2421 O O . ILE A 1 301 ? -18.441 1.740 25.923 1.00 86.31 301 ILE A O 1
ATOM 2425 N N . LYS A 1 302 ? -17.103 1.973 27.720 1.00 67.25 302 LYS A N 1
ATOM 2426 C CA . LYS A 1 302 ? -18.147 2.349 28.687 1.00 67.25 302 LYS A CA 1
ATOM 2427 C C . LYS A 1 302 ? -17.920 3.753 29.231 1.00 67.25 302 LYS A C 1
ATOM 2429 O O . LYS A 1 302 ? -16.750 4.173 29.319 1.00 67.25 302 LYS A O 1
#

Organism: Aeromonas veronii (NCBI:txid654)

Secondary structure (DSSP, 8-state):
--THHHHHHHHHH-TTGGGS-HHHHHHHHHHHHHHTHHHHHHHHHHHHHHHHHHHT----HHHHHHHHHHHHHHHTT--SB--EE-TTS-HHHHHHHHHHHHT-THHHHHHHHHTT---TT-PPPPS-----EEEEEEETTEEEEEEEEEHHHHHHHHHHHHHHHHHHHHS--EEEEEEEE--SS--TTTTTS-EEEEEEEE-TT-HHHHHHHHHHHHHHHHHHHHHHHHHHHSS---EEEEEETTTEEEEEESSHHHHTT--TTBHHHHHHTSPBPPHHHHHHHHHHHHHHHHHHHHTT--